Protein AF-A0A7S6S1Y3-F1 (afdb_monomer_lite)

Radius of gyration: 28.15 Å; chains: 1; bounding box: 56×58×122 Å

pLDDT: mean 74.48, std 19.94, range [24.61, 98.44]

Sequence (358 aa):
MRVNATGQSGLRRGFTLVELLVVIFIIGLLTTLVVVGMGKAIDIQRENATRSRMGTILGAVDQFATEDPLRANFNARRVVIGGAGRRVVEPSFGPYPPYSLAGDARLPSGANYTQIAARAVVEPDLRTYGQVAPPQTFEQRIARALGWEPNGAITSARRMENFALSRTRRPDLAADRANDDIRSLYAFLKIYSSGALSQVPEAAIRRLTDRPELVFPKGNGDQYDATAANPRPPEGAVDVFGFVDAWGVPMDYFVQVKVAFITGEDGLLGWRIVDRQPVLRSHGLTREVFDAGKRVEAAAIYSTPLPAPIADIKADTGILGIPDDDAQAQYLGGWFRLRHGSGTATPERDNVESYGFR

Structure (mmCIF, N/CA/C/O backbone):
data_AF-A0A7S6S1Y3-F1
#
_entry.id   AF-A0A7S6S1Y3-F1
#
loop_
_atom_site.group_PDB
_atom_site.id
_atom_site.type_symbol
_atom_site.label_atom_id
_atom_site.label_alt_id
_atom_site.label_comp_id
_atom_site.label_asym_id
_atom_site.label_entity_id
_atom_site.label_seq_id
_atom_site.pdbx_PDB_ins_code
_atom_site.Cartn_x
_atom_site.Cartn_y
_atom_site.Cartn_z
_atom_site.occupancy
_atom_site.B_iso_or_equiv
_atom_site.auth_seq_id
_atom_site.auth_comp_id
_atom_site.auth_asym_id
_atom_site.auth_atom_id
_atom_site.pdbx_PDB_model_num
ATOM 1 N N . MET A 1 1 ? -10.266 -10.301 88.185 1.00 51.06 1 MET A N 1
ATOM 2 C CA . MET A 1 1 ? -9.794 -9.729 86.906 1.00 51.06 1 MET A CA 1
ATOM 3 C C . MET A 1 1 ? -11.032 -9.294 86.122 1.00 51.06 1 MET A C 1
ATOM 5 O O . MET A 1 1 ? -11.786 -10.152 85.691 1.00 51.06 1 MET A O 1
ATOM 9 N N . ARG A 1 2 ? -11.350 -7.990 86.102 1.00 45.59 2 ARG A N 1
ATOM 10 C CA . ARG A 1 2 ? -12.556 -7.429 85.456 1.00 45.59 2 ARG A CA 1
ATOM 11 C C . ARG A 1 2 ? -12.172 -6.896 84.076 1.00 45.59 2 ARG A C 1
ATOM 13 O O . ARG A 1 2 ? -11.295 -6.043 83.992 1.00 45.59 2 ARG A O 1
ATOM 20 N N . VAL A 1 3 ? -12.817 -7.397 83.027 1.00 59.22 3 VAL A N 1
ATOM 21 C CA . VAL A 1 3 ? -12.681 -6.901 81.651 1.00 59.22 3 VAL A CA 1
ATOM 22 C C . VAL A 1 3 ? -13.829 -5.921 81.405 1.00 59.22 3 VAL A C 1
ATOM 24 O O . VAL A 1 3 ? -14.987 -6.326 81.360 1.00 59.22 3 VAL A O 1
ATOM 27 N N . ASN A 1 4 ? -13.516 -4.629 81.301 1.00 57.75 4 ASN A N 1
ATOM 28 C CA . ASN A 1 4 ? -14.476 -3.596 80.913 1.00 57.75 4 ASN A CA 1
ATOM 29 C C . ASN A 1 4 ? -14.594 -3.585 79.384 1.00 57.75 4 ASN A C 1
ATOM 31 O O . ASN A 1 4 ? -13.721 -3.060 78.698 1.00 57.75 4 ASN A O 1
ATOM 35 N N . ALA A 1 5 ? -15.671 -4.162 78.853 1.00 60.00 5 ALA A N 1
ATOM 36 C CA . ALA A 1 5 ? -16.063 -3.984 77.460 1.00 60.00 5 ALA A CA 1
ATOM 37 C C . ALA A 1 5 ? -16.873 -2.684 77.336 1.00 60.00 5 ALA A C 1
ATOM 39 O O . ALA A 1 5 ? -18.074 -2.654 77.599 1.00 60.00 5 ALA A O 1
ATOM 40 N N . THR A 1 6 ? -16.217 -1.586 76.964 1.00 62.00 6 THR A N 1
ATOM 41 C CA . THR A 1 6 ? -16.892 -0.347 76.564 1.00 62.00 6 THR A CA 1
ATOM 42 C C . THR A 1 6 ? -17.447 -0.512 75.152 1.00 62.00 6 THR A C 1
ATOM 44 O O . THR A 1 6 ? -16.773 -0.247 74.159 1.00 62.00 6 THR A O 1
ATOM 47 N N . GLY A 1 7 ? -18.694 -0.976 75.060 1.00 56.19 7 GLY A N 1
ATOM 48 C CA . GLY A 1 7 ? -19.459 -0.972 73.817 1.00 56.19 7 GLY A CA 1
ATOM 49 C C . GLY A 1 7 ? -19.771 0.460 73.387 1.00 56.19 7 GLY A C 1
ATOM 50 O O . GLY A 1 7 ? -20.665 1.094 73.940 1.00 56.19 7 GLY A O 1
ATOM 51 N N . GLN A 1 8 ? -19.044 0.975 72.395 1.00 63.56 8 GLN A N 1
ATOM 52 C CA . GLN A 1 8 ? -19.458 2.170 71.665 1.00 63.56 8 GLN A CA 1
ATOM 53 C C . GLN A 1 8 ? -20.681 1.821 70.811 1.00 63.56 8 GLN A C 1
ATOM 55 O O . GLN A 1 8 ? -20.580 1.193 69.758 1.00 63.56 8 GLN A O 1
ATOM 60 N N . SER A 1 9 ? -21.858 2.231 71.273 1.00 58.09 9 SER A N 1
ATOM 61 C CA . SER A 1 9 ? -23.093 2.231 70.496 1.00 58.09 9 SER A CA 1
ATOM 62 C C . SER A 1 9 ? -23.000 3.284 69.387 1.00 58.09 9 SER A C 1
ATOM 64 O O . SER A 1 9 ? -23.374 4.442 69.576 1.00 58.09 9 SER A O 1
ATOM 66 N N . GLY A 1 10 ? -22.464 2.890 68.231 1.00 64.56 10 GLY A N 1
ATOM 67 C CA . GLY A 1 10 ? -22.479 3.706 67.021 1.00 64.56 10 GLY A CA 1
ATOM 68 C C . GLY A 1 10 ? -23.917 3.962 66.571 1.00 64.56 10 GLY A C 1
ATOM 69 O O . GLY A 1 10 ? -24.633 3.032 66.197 1.00 64.56 10 GLY A O 1
ATOM 70 N N . LEU A 1 11 ? -24.343 5.225 66.621 1.00 61.03 11 LEU A N 1
ATOM 71 C CA . LEU A 1 11 ? -25.608 5.707 66.067 1.00 61.03 11 LEU A CA 1
ATOM 72 C C . LEU A 1 11 ? -25.676 5.352 64.576 1.00 61.03 11 LEU A C 1
ATOM 74 O O . LEU A 1 11 ? -25.058 6.007 63.737 1.00 61.03 11 LEU A O 1
ATOM 78 N N . ARG A 1 12 ? -26.439 4.311 64.236 1.00 66.75 12 ARG A N 1
ATOM 79 C CA . ARG A 1 12 ? -26.784 3.984 62.850 1.00 66.75 12 ARG A CA 1
ATOM 80 C C . ARG A 1 12 ? -27.753 5.050 62.335 1.00 66.75 12 ARG A C 1
ATOM 82 O O . ARG A 1 12 ? -28.964 4.916 62.484 1.00 66.75 12 ARG A O 1
ATOM 89 N N . ARG A 1 13 ? -27.225 6.136 61.763 1.00 71.75 13 ARG A N 1
ATOM 90 C CA . ARG A 1 13 ? -28.014 7.071 60.949 1.00 71.75 13 ARG A CA 1
ATOM 91 C C . ARG A 1 13 ? -28.480 6.320 59.702 1.00 71.75 13 ARG A C 1
ATOM 93 O O . ARG A 1 13 ? -27.661 5.925 58.879 1.00 71.75 13 ARG A O 1
ATOM 100 N N . GLY A 1 14 ? -29.784 6.075 59.605 1.00 75.12 14 GLY A N 1
ATOM 101 C CA . GLY A 1 14 ? -30.396 5.566 58.382 1.00 75.12 14 GLY A CA 1
ATOM 102 C C . GLY A 1 14 ? -30.253 6.604 57.272 1.00 75.12 14 GLY A C 1
ATOM 103 O O . GLY A 1 14 ? -30.547 7.779 57.492 1.00 75.12 14 GLY A O 1
ATOM 104 N N . PHE A 1 15 ? -29.775 6.166 56.109 1.00 77.38 15 PHE A N 1
ATOM 105 C CA . PHE A 1 15 ? -29.685 6.987 54.904 1.00 77.38 15 PHE A CA 1
ATOM 106 C C . PHE A 1 15 ? -31.075 7.528 54.563 1.00 77.38 15 PHE A C 1
ATOM 108 O O . PHE A 1 15 ? -32.044 6.766 54.499 1.00 77.38 15 PHE A O 1
ATOM 115 N N . THR A 1 16 ? -31.193 8.839 54.367 1.00 90.31 16 THR A N 1
ATOM 116 C CA . THR A 1 16 ? -32.480 9.414 53.962 1.00 90.31 16 THR A CA 1
ATOM 117 C C . THR A 1 16 ? -32.723 9.129 52.480 1.00 90.31 16 THR A C 1
ATOM 119 O O . THR A 1 16 ? -31.786 9.076 51.683 1.00 90.31 16 THR A O 1
ATOM 122 N N . LEU A 1 17 ? -33.987 8.958 52.082 1.00 89.69 17 LEU A N 1
ATOM 123 C CA . LEU A 1 17 ? -34.356 8.731 50.677 1.00 89.69 17 LEU A CA 1
ATOM 124 C C . LEU A 1 17 ? -33.831 9.857 49.769 1.00 89.69 17 LEU A C 1
ATOM 126 O O . LEU A 1 17 ? -33.382 9.603 48.654 1.00 89.69 17 LEU A O 1
ATOM 130 N N . VAL A 1 18 ? -33.822 11.089 50.285 1.00 93.06 18 VAL A N 1
ATOM 131 C CA . VAL A 1 18 ? -33.282 12.272 49.602 1.00 93.06 18 VAL A CA 1
ATOM 132 C C . VAL A 1 18 ? -31.782 12.133 49.342 1.00 93.06 18 VAL A C 1
ATOM 134 O O . VAL A 1 18 ? -31.328 12.410 48.237 1.00 93.06 18 VAL A O 1
ATOM 137 N N . GLU A 1 19 ? -31.013 11.666 50.324 1.00 91.62 19 GLU A N 1
ATOM 138 C CA . GLU A 1 19 ? -29.567 11.466 50.187 1.00 91.62 19 GLU A CA 1
ATOM 139 C C . GLU A 1 19 ? -29.246 10.429 49.105 1.00 91.62 19 GLU A C 1
ATOM 141 O O . GLU A 1 19 ? -28.374 10.648 48.266 1.00 91.62 19 GLU A O 1
ATOM 146 N N . LEU A 1 20 ? -30.025 9.345 49.042 1.00 92.62 20 LEU A N 1
ATOM 147 C CA . LEU A 1 20 ? -29.882 8.338 47.993 1.00 92.62 20 LEU A CA 1
ATOM 148 C C . LEU A 1 20 ? -30.238 8.893 46.604 1.00 92.62 20 LEU A C 1
ATOM 150 O O . LEU A 1 20 ? -29.534 8.608 45.636 1.00 92.62 20 LEU A O 1
ATOM 154 N N . LEU A 1 21 ? -31.278 9.727 46.505 1.00 94.25 21 LEU A N 1
ATOM 155 C CA . LEU A 1 21 ? -31.685 10.369 45.251 1.00 94.25 21 LEU A CA 1
ATOM 156 C C . LEU A 1 21 ? -30.608 11.333 44.722 1.00 94.25 21 LEU A C 1
ATOM 158 O O . LEU A 1 21 ? -30.309 11.343 43.528 1.00 94.25 21 LEU A O 1
ATOM 162 N N . VAL A 1 22 ? -29.978 12.105 45.608 1.00 95.94 22 VAL A N 1
ATOM 163 C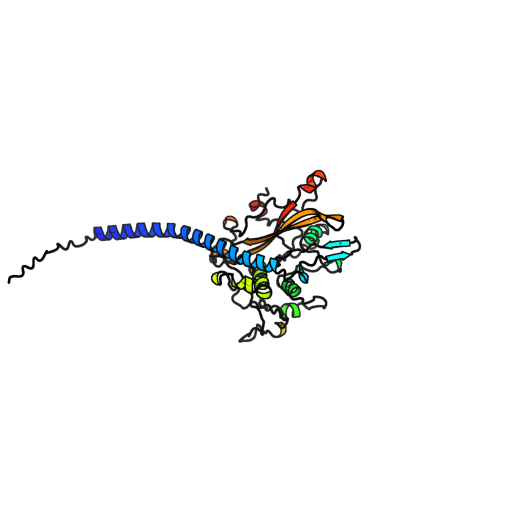 CA . VAL A 1 22 ? -28.873 13.002 45.238 1.00 95.94 22 VAL A CA 1
ATOM 164 C C . VAL A 1 22 ? -27.661 12.207 44.744 1.00 95.94 22 VAL A C 1
ATOM 166 O O . VAL A 1 22 ? -27.057 12.575 43.737 1.00 95.94 22 VAL A O 1
ATOM 169 N N . VAL A 1 23 ? -27.328 11.085 45.388 1.00 96.06 23 VAL A N 1
ATOM 170 C CA . VAL A 1 23 ? -26.190 10.242 44.987 1.00 96.06 23 VAL A CA 1
ATOM 171 C C . VAL A 1 23 ? -26.388 9.651 43.592 1.00 96.06 23 VAL A C 1
ATOM 173 O O . VAL A 1 23 ? -25.486 9.758 42.760 1.00 96.06 23 VAL A O 1
ATOM 176 N N . ILE A 1 24 ? -27.559 9.080 43.292 1.00 96.06 24 ILE A N 1
ATOM 177 C CA . ILE A 1 24 ? -27.817 8.524 41.952 1.00 96.06 24 ILE A CA 1
ATOM 178 C C . ILE A 1 24 ? -27.807 9.614 40.872 1.00 96.06 24 ILE A C 1
ATOM 180 O O . ILE A 1 24 ? -27.323 9.365 39.770 1.00 96.06 24 ILE A O 1
ATOM 184 N N . PHE A 1 25 ? -28.262 10.832 41.191 1.00 97.06 25 PHE A N 1
ATOM 185 C CA . PHE A 1 25 ? -28.203 11.969 40.274 1.00 97.06 25 PHE A CA 1
ATOM 186 C C . PHE A 1 25 ? -26.756 12.386 39.976 1.00 97.06 25 PHE A C 1
ATOM 188 O O . PHE A 1 25 ? -26.390 12.548 38.812 1.00 97.06 25 PHE A O 1
ATOM 195 N N . ILE A 1 26 ? -25.907 12.493 41.005 1.00 97.12 26 ILE A N 1
ATOM 196 C CA . ILE A 1 26 ? -24.486 12.834 40.841 1.00 97.12 26 ILE A CA 1
ATOM 197 C C . ILE A 1 26 ? -23.748 11.741 40.058 1.00 97.12 26 ILE A C 1
ATOM 199 O O . ILE A 1 26 ? -22.979 12.060 39.154 1.00 97.12 26 ILE A O 1
ATOM 203 N N . ILE A 1 27 ? -23.998 10.460 40.350 1.00 96.00 27 ILE A N 1
ATOM 204 C CA . ILE A 1 27 ? -23.395 9.343 39.605 1.00 96.00 27 ILE A CA 1
ATOM 205 C C . ILE A 1 27 ? -23.860 9.361 38.142 1.00 96.00 27 ILE A C 1
ATOM 207 O O . ILE A 1 27 ? -23.040 9.189 37.239 1.00 96.00 27 ILE A O 1
ATOM 211 N N . GLY A 1 28 ? -25.144 9.628 37.885 1.00 95.75 28 GLY A N 1
ATOM 212 C CA . GLY A 1 28 ? -25.668 9.812 36.530 1.00 95.75 28 GLY A CA 1
ATOM 213 C C . GLY A 1 28 ? -24.940 10.933 35.786 1.00 95.75 28 GLY A C 1
ATOM 214 O O . GLY A 1 28 ? -24.451 10.733 34.678 1.00 95.75 28 GLY A O 1
ATOM 215 N N . LEU A 1 29 ? -24.761 12.090 36.423 1.00 94.38 29 LEU A N 1
ATOM 216 C CA . LEU A 1 29 ? -24.046 13.215 35.823 1.00 94.38 29 LEU A CA 1
ATOM 217 C C . LEU A 1 29 ? -22.568 12.879 35.555 1.00 94.38 29 LEU A C 1
ATOM 219 O O . LEU A 1 29 ? -22.080 13.099 34.446 1.00 94.38 29 LEU A O 1
ATOM 223 N N . LEU A 1 30 ? -21.866 12.280 36.519 1.00 94.81 30 LEU A N 1
ATOM 224 C CA . LEU A 1 30 ? -20.458 11.897 36.365 1.00 94.81 30 LEU A CA 1
ATOM 225 C C . LEU A 1 30 ? -20.253 10.851 35.263 1.00 94.81 30 LEU A C 1
ATOM 227 O O . LEU A 1 30 ? -19.330 10.982 34.460 1.00 94.81 30 LEU A O 1
ATOM 231 N N . THR A 1 31 ? -21.121 9.841 35.184 1.00 92.50 31 THR A N 1
ATOM 232 C CA . THR A 1 31 ? -21.025 8.801 34.148 1.00 92.50 31 THR A CA 1
ATOM 233 C C . THR A 1 31 ? -21.182 9.383 32.744 1.00 92.50 31 THR A C 1
ATOM 235 O O . THR A 1 31 ? -20.410 9.012 31.861 1.00 92.50 31 THR A O 1
ATOM 238 N N . THR A 1 32 ? -22.077 10.358 32.532 1.00 89.81 32 THR A N 1
ATOM 239 C CA . THR A 1 32 ? -22.201 11.012 31.213 1.00 89.81 32 THR A CA 1
ATOM 240 C C . THR A 1 32 ? -20.936 11.764 30.783 1.00 89.81 32 THR A C 1
ATOM 242 O O . THR A 1 32 ? -20.526 11.653 29.627 1.00 89.81 32 THR A O 1
ATOM 245 N N . LEU A 1 33 ? -20.268 12.474 31.700 1.00 86.81 33 LEU A N 1
ATOM 246 C CA . LEU A 1 33 ? -19.036 13.212 31.393 1.00 86.81 33 LEU A CA 1
ATOM 247 C C . LEU A 1 33 ? -17.873 12.275 31.040 1.00 86.81 33 LEU A C 1
ATOM 249 O O . LEU A 1 33 ? -17.116 12.549 30.105 1.00 86.81 33 LEU A O 1
ATOM 253 N N . VAL A 1 34 ? -17.754 11.151 31.752 1.00 88.38 34 VAL A N 1
ATOM 254 C CA . VAL A 1 34 ? -16.715 10.143 31.494 1.00 88.38 34 VAL A CA 1
ATOM 255 C C . VAL A 1 34 ? -16.864 9.543 30.094 1.00 88.38 34 VAL A C 1
ATOM 257 O O . VAL A 1 34 ? -15.870 9.417 29.379 1.00 88.38 34 VAL A O 1
ATOM 260 N N . VAL A 1 35 ? -18.094 9.235 29.664 1.00 85.44 35 VAL A N 1
ATOM 261 C CA . VAL A 1 35 ? -18.358 8.646 28.339 1.00 85.44 35 VAL A CA 1
ATOM 262 C C . VAL A 1 35 ? -17.889 9.564 27.204 1.00 85.44 35 VAL A C 1
ATOM 264 O O . VAL A 1 35 ? -17.245 9.095 26.266 1.00 85.44 35 VAL A O 1
ATOM 267 N N . VAL A 1 36 ? -18.138 10.876 27.298 1.00 81.06 36 VAL A N 1
ATOM 268 C CA . VAL A 1 36 ? -17.733 11.840 26.255 1.00 81.06 36 VAL A CA 1
ATOM 269 C C . VAL A 1 36 ? -16.208 11.990 26.175 1.00 81.06 36 VAL A C 1
ATOM 271 O O . VAL A 1 36 ? -15.651 12.060 25.078 1.00 81.06 36 VAL A O 1
ATOM 274 N N . GLY A 1 37 ? -15.513 12.014 27.316 1.00 78.44 37 GLY A N 1
ATOM 275 C CA . GLY A 1 37 ? -14.049 12.115 27.351 1.00 78.44 37 GLY A CA 1
ATOM 276 C C . GLY A 1 37 ? -13.339 10.864 26.823 1.00 78.44 37 GLY A C 1
ATOM 277 O O . GLY A 1 37 ? -12.307 10.968 26.156 1.00 78.44 37 GLY A O 1
ATOM 278 N N . MET A 1 38 ? -13.912 9.684 27.073 1.00 85.50 38 MET A N 1
ATOM 279 C CA . MET A 1 38 ? -13.314 8.400 26.701 1.00 85.50 38 MET A CA 1
ATOM 280 C C . MET A 1 38 ? -13.244 8.193 25.181 1.00 85.50 38 MET A C 1
ATOM 282 O O . MET A 1 38 ? -12.268 7.623 24.700 1.00 85.50 38 MET A O 1
ATOM 286 N N . GLY A 1 39 ? -14.214 8.712 24.417 1.00 87.12 39 GLY A N 1
ATOM 287 C CA . GLY A 1 39 ? -14.224 8.602 22.951 1.00 87.12 39 GLY A CA 1
ATOM 288 C C . GLY A 1 39 ? -12.977 9.206 22.296 1.00 87.12 39 GLY A C 1
ATOM 289 O O . GLY A 1 39 ? -12.248 8.511 21.594 1.00 87.12 39 GLY A O 1
ATOM 290 N N . LYS A 1 40 ? -12.653 10.467 22.621 1.00 88.25 40 LYS A N 1
ATOM 291 C CA . LYS A 1 40 ? -11.470 11.157 22.068 1.00 88.25 40 LYS A CA 1
ATOM 292 C C . LYS A 1 40 ? -10.157 10.473 22.444 1.00 88.25 40 LYS A C 1
ATOM 294 O O . LYS A 1 40 ? -9.238 10.409 21.633 1.00 88.25 40 LYS A O 1
ATOM 299 N N . ALA A 1 41 ? -10.059 9.971 23.675 1.00 91.56 41 ALA A N 1
ATOM 300 C CA . ALA A 1 41 ? -8.869 9.261 24.132 1.00 91.56 41 ALA A CA 1
ATOM 301 C C . ALA A 1 41 ? -8.657 7.951 23.355 1.00 91.56 41 ALA A C 1
ATOM 303 O O . ALA A 1 41 ? -7.526 7.643 22.979 1.00 91.56 41 ALA A O 1
ATOM 304 N N . ILE A 1 42 ? -9.735 7.209 23.074 1.00 93.88 42 ILE A N 1
ATOM 305 C CA . ILE A 1 42 ? -9.687 5.990 22.256 1.00 93.88 42 ILE A CA 1
ATOM 306 C C . ILE A 1 42 ? -9.260 6.315 20.823 1.00 93.88 42 ILE A C 1
ATOM 308 O O . ILE A 1 42 ? -8.427 5.597 20.271 1.00 93.88 42 ILE A O 1
ATOM 312 N N . ASP A 1 43 ? -9.775 7.390 20.228 1.00 92.88 43 ASP A N 1
ATOM 313 C CA . ASP A 1 43 ? -9.410 7.771 18.859 1.00 92.88 43 ASP A CA 1
ATOM 314 C C . ASP A 1 43 ? -7.925 8.140 18.754 1.00 92.88 43 ASP A C 1
ATOM 316 O O . ASP A 1 43 ? -7.224 7.592 17.908 1.00 92.88 43 ASP A O 1
ATOM 320 N N . ILE A 1 44 ? -7.394 8.931 19.693 1.00 95.31 44 ILE A N 1
ATOM 321 C CA . ILE A 1 44 ? -5.952 9.238 19.762 1.00 95.31 44 ILE A CA 1
ATOM 322 C C . ILE A 1 44 ? -5.119 7.956 19.922 1.00 95.31 44 ILE A C 1
ATOM 324 O O . ILE A 1 44 ? -4.071 7.795 19.291 1.00 95.31 44 ILE A O 1
ATOM 328 N N . GLN A 1 45 ? -5.567 7.013 20.756 1.00 96.62 45 GLN A N 1
ATOM 329 C CA . GLN A 1 45 ? -4.889 5.722 20.904 1.00 96.62 45 GLN A CA 1
ATOM 330 C C . GLN A 1 45 ? -4.902 4.915 19.601 1.00 96.62 45 GLN A C 1
ATOM 332 O O . GLN A 1 45 ? -3.884 4.317 19.249 1.00 96.62 45 GLN A O 1
ATOM 337 N N . ARG A 1 46 ? -6.018 4.915 18.865 1.00 97.12 46 ARG A N 1
ATOM 338 C CA . ARG A 1 46 ? -6.140 4.244 17.564 1.00 97.12 46 ARG A CA 1
ATOM 339 C C . ARG A 1 46 ? -5.277 4.901 16.494 1.00 97.12 46 ARG A C 1
ATOM 341 O O . ARG A 1 46 ? -4.625 4.183 15.738 1.00 97.12 46 ARG A O 1
ATOM 348 N N . GLU A 1 47 ? -5.198 6.226 16.458 1.00 97.12 47 GLU A N 1
ATOM 349 C CA . GLU A 1 47 ? -4.286 6.952 15.570 1.00 97.12 47 GLU A CA 1
ATOM 350 C C . GLU A 1 47 ? -2.828 6.569 15.844 1.00 97.12 47 GLU A C 1
ATOM 352 O O . GLU A 1 47 ? -2.102 6.177 14.929 1.00 97.12 47 GLU A O 1
ATOM 357 N N . ASN A 1 48 ? -2.410 6.594 17.113 1.00 97.50 48 ASN A N 1
ATOM 358 C CA . ASN A 1 48 ? -1.053 6.217 17.514 1.00 97.50 48 ASN A CA 1
ATOM 359 C C . ASN A 1 48 ? -0.743 4.749 17.189 1.00 97.50 48 ASN A C 1
ATOM 361 O O . ASN A 1 48 ? 0.321 4.442 16.648 1.00 97.50 48 ASN A O 1
ATOM 365 N N . ALA A 1 49 ? -1.686 3.841 17.456 1.00 98.00 49 ALA A N 1
ATOM 366 C CA . ALA A 1 49 ? -1.559 2.433 17.094 1.00 98.00 49 ALA A CA 1
ATOM 367 C C . ALA A 1 49 ? -1.458 2.247 15.572 1.00 98.00 49 ALA A C 1
ATOM 369 O O . ALA A 1 49 ? -0.650 1.449 15.101 1.00 98.00 49 ALA A O 1
ATOM 370 N N . THR A 1 50 ? -2.227 3.010 14.794 1.00 98.12 50 THR A N 1
ATOM 371 C CA . THR A 1 50 ? -2.187 2.983 13.327 1.00 98.12 50 THR A CA 1
ATOM 372 C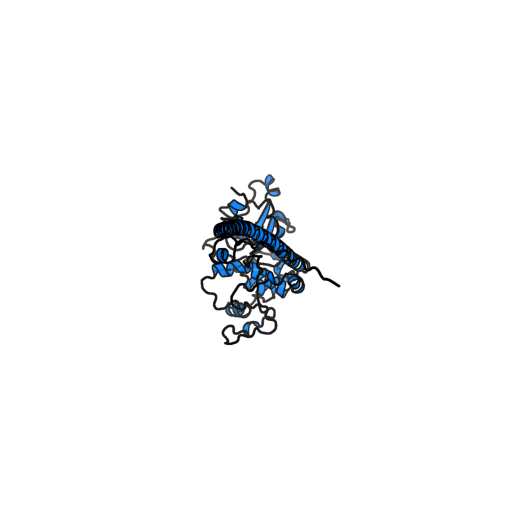 C . THR A 1 50 ? -0.838 3.460 12.799 1.00 98.12 50 THR A C 1
ATOM 374 O O . THR A 1 50 ? -0.232 2.768 11.984 1.00 98.12 50 THR A O 1
ATOM 377 N N . ARG A 1 51 ? -0.305 4.576 13.312 1.00 97.94 51 ARG A N 1
ATOM 378 C CA . ARG A 1 51 ? 1.032 5.072 12.939 1.00 97.94 51 ARG A CA 1
ATOM 379 C C . ARG A 1 51 ? 2.134 4.073 13.284 1.00 97.94 51 ARG A C 1
ATOM 381 O O . ARG A 1 51 ? 3.020 3.838 12.469 1.00 97.94 51 ARG A O 1
ATOM 388 N N . SER A 1 52 ? 2.052 3.445 14.457 1.00 98.12 52 SER A N 1
ATOM 389 C CA . SER A 1 52 ? 2.993 2.396 14.862 1.00 98.12 52 SER A CA 1
ATOM 390 C C . SER A 1 52 ? 2.956 1.199 13.901 1.00 98.12 52 SER A C 1
ATOM 392 O O . SER A 1 52 ? 4.005 0.776 13.416 1.00 98.12 52 SER A O 1
ATOM 394 N N . ARG A 1 53 ? 1.759 0.713 13.539 1.00 98.06 53 ARG A N 1
ATOM 395 C CA . ARG A 1 53 ? 1.587 -0.365 12.548 1.00 98.06 53 ARG A CA 1
ATOM 396 C C . ARG A 1 53 ? 2.147 0.022 11.182 1.00 98.06 53 ARG A C 1
ATOM 398 O O . ARG A 1 53 ? 2.903 -0.753 10.603 1.00 98.06 53 ARG A O 1
ATOM 405 N N . MET A 1 54 ? 1.834 1.221 10.691 1.00 98.25 54 MET A N 1
ATOM 406 C CA . MET A 1 54 ? 2.390 1.733 9.434 1.00 98.25 54 MET A CA 1
ATOM 407 C C . MET A 1 54 ? 3.918 1.745 9.453 1.00 98.25 54 MET A C 1
ATOM 409 O O . MET A 1 54 ? 4.524 1.307 8.484 1.00 98.25 54 MET A O 1
ATOM 413 N N . GLY A 1 55 ? 4.536 2.171 10.560 1.00 98.19 55 GLY A N 1
ATOM 414 C CA . GLY A 1 55 ? 5.990 2.132 10.726 1.00 98.19 55 GLY A CA 1
ATOM 415 C C . GLY A 1 55 ? 6.564 0.719 10.597 1.00 98.19 55 GLY A C 1
ATOM 416 O O . GLY A 1 55 ? 7.532 0.520 9.871 1.00 98.19 55 GLY A O 1
ATOM 417 N N . THR A 1 56 ? 5.935 -0.281 11.225 1.00 98.25 56 THR A N 1
ATOM 418 C CA . THR A 1 56 ? 6.380 -1.685 11.099 1.00 98.25 56 THR A CA 1
ATOM 419 C C . THR A 1 56 ? 6.21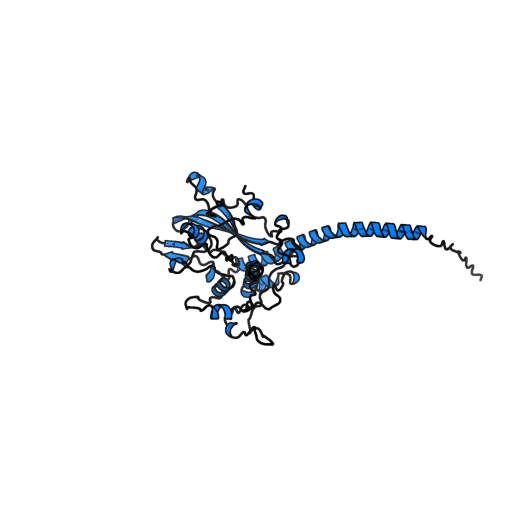7 -2.240 9.683 1.00 98.25 56 THR A C 1
ATOM 421 O O . THR A 1 56 ? 7.096 -2.944 9.194 1.00 98.25 56 THR A O 1
ATOM 424 N N . ILE A 1 57 ? 5.126 -1.892 8.990 1.00 98.44 57 ILE A N 1
ATOM 425 C CA . ILE A 1 57 ? 4.886 -2.334 7.610 1.00 98.44 57 ILE A CA 1
ATOM 426 C C . ILE A 1 57 ? 5.869 -1.653 6.653 1.00 98.44 57 ILE A C 1
ATOM 428 O O . ILE A 1 57 ? 6.412 -2.321 5.778 1.00 98.44 57 ILE A O 1
ATOM 432 N N . LEU A 1 58 ? 6.138 -0.354 6.824 1.00 97.94 58 LEU A N 1
ATOM 433 C CA . LEU A 1 58 ? 7.147 0.349 6.029 1.00 97.94 58 LEU A CA 1
ATOM 434 C C . LEU A 1 58 ? 8.550 -0.218 6.256 1.00 97.94 58 LEU A C 1
ATOM 436 O O . LEU A 1 58 ? 9.264 -0.415 5.284 1.00 97.94 58 LEU A O 1
ATOM 440 N N . GLY A 1 59 ? 8.907 -0.590 7.489 1.00 98.25 59 GLY A N 1
ATOM 441 C CA . GLY A 1 59 ? 10.160 -1.305 7.747 1.00 98.25 59 GLY A CA 1
ATOM 442 C C . GLY A 1 59 ? 10.261 -2.614 6.956 1.00 98.25 59 GLY A C 1
ATOM 443 O O . GLY A 1 59 ? 11.308 -2.917 6.385 1.00 98.25 59 GLY A O 1
ATOM 444 N N . ALA A 1 60 ? 9.154 -3.356 6.832 1.00 98.25 60 ALA A N 1
ATOM 445 C CA . ALA A 1 60 ? 9.118 -4.552 5.996 1.00 98.25 60 ALA A CA 1
ATOM 446 C C . ALA A 1 60 ? 9.230 -4.237 4.489 1.00 98.25 60 ALA A C 1
ATOM 448 O O . ALA A 1 60 ? 9.866 -4.984 3.744 1.00 98.25 60 ALA A O 1
ATOM 449 N N . VAL A 1 61 ? 8.650 -3.119 4.037 1.00 97.62 61 VAL A N 1
ATOM 450 C CA . VAL A 1 61 ? 8.798 -2.611 2.662 1.00 97.62 61 VAL A CA 1
ATOM 451 C C . VAL A 1 61 ? 10.238 -2.209 2.361 1.00 97.62 61 VAL A C 1
ATOM 453 O O . VAL A 1 61 ? 10.739 -2.536 1.288 1.00 97.62 61 VAL A O 1
ATOM 456 N N . ASP A 1 62 ? 10.913 -1.547 3.295 1.00 97.56 62 ASP A N 1
ATOM 457 C CA . ASP A 1 62 ? 12.309 -1.139 3.145 1.00 97.56 62 ASP A CA 1
ATOM 458 C C . ASP A 1 62 ? 13.241 -2.354 3.099 1.00 97.56 62 ASP A C 1
ATOM 460 O O . ASP A 1 62 ? 14.181 -2.389 2.300 1.00 97.56 62 ASP A O 1
ATOM 464 N N . GLN A 1 63 ? 12.951 -3.395 3.888 1.00 97.81 63 GLN A N 1
ATOM 465 C CA . GLN A 1 63 ? 13.680 -4.658 3.806 1.00 97.81 63 GLN A CA 1
ATOM 466 C C . GLN A 1 63 ? 13.481 -5.331 2.439 1.00 97.81 63 GLN A C 1
ATOM 468 O O . GLN A 1 63 ? 14.466 -5.695 1.798 1.00 97.81 63 GLN A O 1
ATOM 473 N N . PHE A 1 64 ? 12.240 -5.429 1.950 1.00 96.62 64 PHE A N 1
ATOM 474 C CA . PHE A 1 64 ? 11.958 -5.935 0.601 1.00 96.62 64 PHE A CA 1
ATOM 475 C C . PHE A 1 64 ? 12.712 -5.135 -0.468 1.00 96.62 64 PHE A C 1
ATOM 477 O O . PHE A 1 64 ? 13.298 -5.712 -1.382 1.00 96.62 64 PHE A O 1
ATOM 484 N N . ALA A 1 65 ? 12.720 -3.806 -0.348 1.00 95.88 65 ALA A N 1
ATOM 485 C CA . ALA A 1 65 ? 13.413 -2.929 -1.281 1.00 95.88 65 ALA A CA 1
ATOM 486 C C . ALA A 1 65 ? 14.935 -3.121 -1.246 1.00 95.88 65 ALA A C 1
ATOM 488 O O . ALA A 1 65 ? 15.595 -3.073 -2.282 1.00 95.88 65 ALA A O 1
ATOM 489 N N . THR A 1 66 ? 15.492 -3.387 -0.067 1.00 96.31 66 THR A N 1
ATOM 490 C CA . THR A 1 66 ? 16.917 -3.692 0.105 1.00 96.31 66 THR A CA 1
ATOM 491 C C . THR A 1 66 ? 17.288 -5.041 -0.513 1.00 96.31 66 THR A C 1
ATOM 493 O O . THR A 1 66 ? 18.343 -5.166 -1.132 1.00 96.31 66 THR A O 1
ATOM 496 N N . GLU A 1 67 ? 16.423 -6.047 -0.364 1.00 95.69 67 GLU A N 1
ATOM 497 C CA . GLU A 1 67 ? 16.595 -7.375 -0.968 1.00 95.69 67 GLU A CA 1
ATOM 498 C C . GLU A 1 67 ? 16.443 -7.337 -2.503 1.00 95.69 67 GLU A C 1
ATOM 500 O O . GLU A 1 67 ? 17.026 -8.170 -3.197 1.00 95.69 67 GLU A O 1
ATOM 505 N N . ASP A 1 68 ? 15.677 -6.369 -3.027 1.00 93.75 68 ASP A N 1
ATOM 506 C CA . ASP A 1 68 ? 15.338 -6.174 -4.446 1.00 93.75 68 ASP A CA 1
ATOM 507 C C . ASP A 1 68 ? 15.038 -7.502 -5.183 1.00 93.75 68 ASP A C 1
ATOM 509 O O . ASP A 1 68 ? 15.606 -7.796 -6.245 1.00 93.75 68 ASP A O 1
ATOM 513 N N . PRO A 1 69 ? 14.130 -8.349 -4.652 1.00 93.12 69 PRO A N 1
ATOM 514 C CA . PRO A 1 69 ? 13.896 -9.690 -5.192 1.00 93.12 69 PRO A CA 1
ATOM 515 C C . PRO A 1 69 ? 13.292 -9.654 -6.603 1.00 93.12 69 PRO A C 1
ATOM 517 O O . PRO A 1 69 ? 13.309 -10.637 -7.343 1.00 93.12 69 PRO A O 1
ATOM 520 N N . LEU A 1 70 ? 12.752 -8.500 -6.996 1.00 88.94 70 LEU A N 1
ATOM 521 C CA . LEU A 1 70 ? 12.101 -8.264 -8.274 1.00 88.94 70 LEU A CA 1
ATOM 522 C C . LEU A 1 70 ? 13.006 -7.591 -9.304 1.00 88.94 70 LEU A C 1
ATOM 524 O O . LEU A 1 70 ? 12.517 -7.187 -10.370 1.00 88.94 70 LEU A O 1
ATOM 528 N N . ARG A 1 71 ? 14.317 -7.520 -9.035 1.00 87.75 71 ARG A N 1
ATOM 529 C CA . ARG A 1 71 ? 15.269 -6.816 -9.888 1.00 87.75 71 ARG A CA 1
ATOM 530 C C . ARG A 1 71 ? 15.159 -7.195 -11.358 1.00 87.75 71 ARG A C 1
ATOM 532 O O . ARG A 1 71 ? 15.088 -6.323 -12.214 1.00 87.75 71 ARG A O 1
ATOM 539 N N . ALA A 1 72 ? 15.084 -8.487 -11.667 1.00 81.00 72 ALA A N 1
ATOM 540 C CA . ALA A 1 72 ? 15.002 -8.973 -13.047 1.00 81.00 72 ALA A CA 1
ATOM 541 C C . ALA A 1 72 ? 13.667 -8.633 -13.747 1.00 81.00 72 ALA A C 1
ATOM 543 O O . ALA A 1 72 ? 13.623 -8.445 -14.967 1.00 81.00 72 ALA A O 1
ATOM 544 N N . ASN A 1 73 ? 12.577 -8.526 -12.983 1.00 77.50 73 ASN A N 1
ATOM 545 C CA . ASN A 1 73 ? 11.216 -8.457 -13.516 1.00 77.50 73 ASN A CA 1
ATOM 546 C C . ASN A 1 73 ? 10.705 -7.023 -13.679 1.00 77.50 73 ASN A C 1
ATOM 548 O O . ASN A 1 73 ? 10.081 -6.706 -14.702 1.00 77.50 73 ASN A O 1
ATOM 552 N N . PHE A 1 74 ? 10.972 -6.176 -12.682 1.00 74.69 74 PHE A N 1
ATOM 553 C CA . PHE A 1 74 ? 10.458 -4.806 -12.603 1.00 74.69 74 PHE A CA 1
ATOM 554 C C . PHE A 1 74 ? 11.562 -3.748 -12.613 1.00 74.69 74 PHE A C 1
ATOM 556 O O . PHE A 1 74 ? 11.317 -2.666 -13.144 1.00 74.69 74 PHE A O 1
ATOM 563 N N . ASN A 1 75 ? 12.771 -4.071 -12.127 1.00 73.19 75 ASN A N 1
ATOM 564 C CA . ASN A 1 75 ? 13.855 -3.081 -11.994 1.00 73.19 75 ASN A CA 1
ATOM 565 C C . ASN A 1 75 ? 14.943 -3.175 -13.050 1.00 73.19 75 ASN A C 1
ATOM 567 O O . ASN A 1 75 ? 15.822 -2.316 -13.127 1.00 73.19 75 ASN A O 1
ATOM 571 N N . ALA A 1 76 ? 14.862 -4.188 -13.909 1.00 71.75 76 ALA A N 1
ATOM 572 C CA . ALA A 1 76 ? 15.753 -4.335 -15.032 1.00 71.75 76 ALA A CA 1
ATOM 573 C C . ALA A 1 76 ? 15.486 -3.181 -15.990 1.00 71.75 76 ALA A C 1
ATOM 575 O O . ALA A 1 76 ? 14.456 -3.126 -16.665 1.00 71.75 76 ALA A O 1
ATOM 576 N N . ARG A 1 77 ? 16.440 -2.257 -16.044 1.00 71.69 77 ARG A N 1
ATOM 577 C CA . ARG A 1 77 ? 16.473 -1.205 -17.045 1.00 71.69 77 ARG A CA 1
ATOM 578 C C . ARG A 1 77 ? 16.495 -1.850 -18.424 1.00 71.69 77 ARG A C 1
ATOM 580 O O . ARG A 1 77 ? 17.373 -2.660 -18.722 1.00 71.69 77 ARG A O 1
ATOM 587 N N . ARG A 1 78 ? 15.525 -1.501 -19.265 1.00 71.00 78 ARG A N 1
ATOM 588 C CA . ARG A 1 78 ? 15.413 -2.068 -20.612 1.00 71.00 78 ARG A CA 1
ATOM 589 C C . ARG A 1 78 ? 15.791 -1.015 -21.635 1.00 71.00 78 ARG A C 1
ATOM 591 O O . ARG A 1 78 ? 15.320 0.117 -21.592 1.00 71.00 78 ARG A O 1
ATOM 598 N N . VAL A 1 79 ? 16.661 -1.395 -22.561 1.00 74.25 79 VAL A N 1
ATOM 599 C CA . VAL A 1 79 ? 16.889 -0.620 -23.776 1.00 74.25 79 VAL A CA 1
ATOM 600 C C . VAL A 1 79 ? 15.927 -1.162 -24.812 1.00 74.25 79 VAL A C 1
ATOM 602 O O . VAL A 1 79 ? 15.970 -2.339 -25.158 1.00 74.25 79 VAL A O 1
ATOM 605 N N . VAL A 1 80 ? 15.042 -0.300 -25.282 1.00 69.94 80 VAL A N 1
ATOM 606 C CA . VAL A 1 80 ? 14.052 -0.640 -26.287 1.00 69.94 80 VAL A CA 1
ATOM 607 C C . VAL A 1 80 ? 14.451 0.054 -27.581 1.00 69.94 80 VAL A C 1
ATOM 609 O O . VAL A 1 80 ? 14.594 1.274 -27.615 1.00 69.94 80 VAL A O 1
ATOM 612 N N . ILE A 1 81 ? 14.667 -0.725 -28.639 1.00 73.19 81 ILE A N 1
ATOM 613 C CA . ILE A 1 81 ? 15.017 -0.210 -29.966 1.00 73.19 81 ILE A CA 1
ATOM 614 C C . ILE A 1 81 ? 13.758 -0.303 -30.825 1.00 73.19 81 ILE A C 1
ATOM 616 O O . ILE A 1 81 ? 13.280 -1.400 -31.100 1.00 73.19 81 ILE A O 1
ATOM 620 N N . GLY A 1 82 ? 13.195 0.845 -31.198 1.00 70.50 82 GLY A N 1
ATOM 621 C CA . GLY A 1 82 ? 12.024 0.935 -32.073 1.00 70.50 82 GLY A CA 1
ATOM 622 C C . GLY A 1 82 ? 12.297 1.801 -33.301 1.00 70.50 82 GLY A C 1
ATOM 623 O O . GLY A 1 82 ? 13.379 2.366 -33.444 1.00 70.50 82 GLY A O 1
ATOM 624 N N . GLY A 1 83 ? 11.294 1.960 -34.171 1.00 68.12 83 GLY A N 1
ATOM 625 C CA . GLY A 1 83 ? 11.403 2.794 -35.381 1.00 68.12 83 GLY A CA 1
ATOM 626 C C . GLY A 1 83 ? 11.732 4.272 -35.116 1.00 68.12 83 GLY A C 1
ATOM 627 O O . GLY A 1 83 ? 12.210 4.956 -36.011 1.00 68.12 83 GLY A O 1
ATOM 628 N N . ALA A 1 84 ? 11.531 4.749 -33.883 1.00 65.00 84 ALA A N 1
ATOM 629 C CA . ALA A 1 84 ? 11.900 6.092 -33.427 1.00 65.00 84 ALA A CA 1
ATOM 630 C C . ALA A 1 84 ? 13.284 6.160 -32.738 1.00 65.00 84 ALA A C 1
ATOM 632 O O . ALA A 1 84 ? 13.627 7.185 -32.156 1.00 65.00 84 ALA A O 1
ATOM 633 N N . GLY A 1 85 ? 14.071 5.079 -32.770 1.00 71.81 85 GLY A N 1
ATOM 634 C CA . GLY A 1 85 ? 15.409 5.008 -32.185 1.00 71.81 85 GLY A CA 1
ATOM 635 C C . GLY A 1 85 ? 15.501 4.197 -30.889 1.00 71.81 85 GLY A C 1
ATOM 636 O O . GLY A 1 85 ? 14.605 3.433 -30.517 1.00 71.81 85 GLY A O 1
ATOM 637 N N . ARG A 1 86 ? 16.650 4.337 -30.220 1.00 76.12 86 ARG A N 1
ATOM 638 C CA . ARG A 1 86 ? 16.978 3.682 -28.949 1.00 76.12 86 ARG A CA 1
ATOM 639 C C . ARG A 1 86 ? 16.382 4.492 -27.798 1.00 76.12 86 ARG A C 1
ATOM 641 O O . ARG A 1 86 ? 16.776 5.632 -27.595 1.00 76.12 86 ARG A O 1
ATOM 648 N N . ARG A 1 87 ? 15.488 3.888 -27.018 1.00 69.38 87 ARG A N 1
ATOM 649 C CA . ARG A 1 87 ? 14.905 4.486 -25.813 1.00 69.38 87 ARG A CA 1
ATOM 650 C C . ARG A 1 87 ? 15.294 3.683 -24.584 1.00 69.38 87 ARG A C 1
ATOM 652 O O . ARG A 1 87 ? 15.185 2.455 -24.576 1.00 69.38 87 ARG A O 1
ATOM 659 N N . VAL A 1 88 ? 15.713 4.376 -23.533 1.00 70.81 88 VAL A N 1
ATOM 660 C CA . VAL A 1 88 ? 15.855 3.766 -22.215 1.00 70.81 88 VAL A CA 1
ATOM 661 C C . VAL A 1 88 ? 14.512 3.802 -21.503 1.00 70.81 88 VAL A C 1
ATOM 663 O O . VAL A 1 88 ? 13.830 4.821 -21.434 1.00 70.81 88 VAL A O 1
ATOM 666 N N . VAL A 1 89 ? 14.142 2.650 -20.971 1.00 69.19 89 VAL A N 1
ATOM 667 C CA . VAL A 1 89 ? 12.949 2.451 -20.175 1.00 69.19 89 VAL A CA 1
ATOM 668 C C . VAL A 1 89 ? 13.349 2.355 -18.705 1.00 69.19 89 VAL A C 1
ATOM 670 O O . VAL A 1 89 ? 14.119 1.467 -18.320 1.00 69.19 89 VAL A O 1
ATOM 673 N N . GLU A 1 90 ? 12.829 3.282 -17.903 1.00 69.31 90 GLU A N 1
ATOM 674 C CA . GLU A 1 90 ? 13.039 3.314 -16.459 1.00 69.31 90 GLU A CA 1
ATOM 675 C C . GLU A 1 90 ? 12.070 2.380 -15.725 1.00 69.31 90 GLU A C 1
ATOM 677 O O . GLU A 1 90 ? 10.951 2.145 -16.191 1.00 69.31 90 GLU A O 1
ATOM 682 N N . PRO A 1 91 ? 12.494 1.823 -14.581 1.00 73.25 91 PRO A N 1
ATOM 683 C CA . PRO A 1 91 ? 11.652 0.946 -13.790 1.00 73.25 91 PRO A CA 1
ATOM 684 C C . PRO A 1 91 ? 10.558 1.725 -13.059 1.00 73.25 91 PRO A C 1
ATOM 686 O O . PRO A 1 91 ? 10.807 2.754 -12.434 1.00 73.25 91 PRO A O 1
ATOM 689 N N . SER A 1 92 ? 9.340 1.203 -13.100 1.00 70.81 92 SER A N 1
ATOM 690 C CA . SER A 1 92 ? 8.135 1.855 -12.578 1.00 70.81 92 SER A CA 1
ATOM 691 C C . SER A 1 92 ? 8.166 2.040 -11.063 1.00 70.81 92 SER A C 1
ATOM 693 O O . SER A 1 92 ? 8.105 3.155 -10.551 1.00 70.81 92 SER A O 1
ATOM 695 N N . PHE A 1 93 ? 8.329 0.935 -10.340 1.00 80.88 93 PHE A N 1
ATOM 696 C CA . PHE A 1 93 ? 8.268 0.902 -8.876 1.00 80.88 93 PHE A CA 1
ATOM 697 C C . PHE A 1 93 ? 9.644 0.996 -8.225 1.00 80.88 93 PHE A C 1
ATOM 699 O O . PHE A 1 93 ? 9.738 1.227 -7.020 1.00 80.88 93 PHE A O 1
ATOM 706 N N . GLY A 1 94 ? 10.715 0.845 -9.011 1.00 87.12 94 GLY A N 1
ATOM 707 C CA . GLY A 1 94 ? 12.042 0.642 -8.448 1.00 87.12 94 GLY A CA 1
ATOM 708 C C . GLY A 1 94 ? 12.023 -0.542 -7.467 1.00 87.12 94 GLY A C 1
ATOM 709 O O . GLY A 1 94 ? 11.245 -1.480 -7.648 1.00 87.12 94 GLY A O 1
ATOM 710 N N . PRO A 1 95 ? 12.829 -0.516 -6.401 1.00 91.75 95 PRO A N 1
ATOM 711 C CA . PRO A 1 95 ? 12.972 -1.670 -5.513 1.00 91.75 95 PRO A CA 1
ATOM 712 C C . PRO A 1 95 ? 11.695 -2.024 -4.724 1.00 91.75 95 PRO A C 1
ATOM 714 O O . PRO A 1 95 ? 11.622 -3.090 -4.121 1.00 91.75 95 PRO A O 1
ATOM 717 N N . TYR A 1 96 ? 10.675 -1.164 -4.719 1.00 94.19 96 TYR A N 1
ATOM 718 C CA . TYR A 1 96 ? 9.482 -1.348 -3.898 1.00 94.19 96 TYR A CA 1
ATOM 719 C C . TYR A 1 96 ? 8.494 -2.384 -4.466 1.00 94.19 96 TYR A C 1
ATOM 721 O O . TYR A 1 96 ? 8.432 -2.584 -5.685 1.00 94.19 96 TYR A O 1
ATOM 729 N N . PRO A 1 97 ? 7.673 -3.018 -3.604 1.00 92.81 97 PRO A N 1
ATOM 730 C CA . PRO A 1 97 ? 6.601 -3.905 -4.039 1.00 92.81 97 PRO A CA 1
ATOM 731 C C . PRO A 1 97 ? 5.675 -3.230 -5.064 1.00 92.81 97 PRO A C 1
ATOM 733 O O . PRO A 1 97 ? 5.179 -2.127 -4.822 1.00 92.81 97 PRO A O 1
ATOM 736 N N . PRO A 1 98 ? 5.393 -3.861 -6.213 1.00 88.75 98 PRO A N 1
ATOM 737 C CA . PRO A 1 98 ? 4.438 -3.303 -7.156 1.00 88.75 98 PRO A CA 1
ATOM 738 C C . PRO A 1 98 ? 3.010 -3.442 -6.612 1.00 88.75 98 PRO A C 1
ATOM 740 O O . PRO A 1 98 ? 2.700 -4.350 -5.838 1.00 88.75 98 PRO A O 1
ATOM 743 N N . TYR A 1 99 ? 2.120 -2.552 -7.046 1.00 83.62 99 TYR A N 1
ATOM 744 C CA . TYR A 1 99 ? 0.693 -2.566 -6.700 1.00 83.62 99 TYR A CA 1
ATOM 745 C C . TYR A 1 99 ? -0.194 -2.472 -7.939 1.00 83.62 99 TYR A C 1
ATOM 747 O O . TYR A 1 99 ? 0.305 -2.347 -9.065 1.00 83.62 99 TYR A O 1
ATOM 755 N N . SER A 1 100 ? -1.511 -2.592 -7.752 1.00 75.25 100 SER A N 1
ATOM 756 C CA . SER A 1 100 ? -2.453 -2.568 -8.861 1.00 75.25 100 SER A CA 1
ATOM 757 C C . SER A 1 100 ? -2.545 -1.156 -9.411 1.00 75.25 100 SER A C 1
ATOM 759 O O . SER A 1 100 ? -3.150 -0.255 -8.844 1.00 75.25 100 SER A O 1
ATOM 761 N N . LEU A 1 101 ? -1.948 -0.941 -10.576 1.00 62.81 101 LEU A N 1
ATOM 762 C CA . LEU A 1 101 ? -2.121 0.345 -11.228 1.00 62.81 101 LEU A CA 1
ATOM 763 C C . LEU A 1 101 ? -3.490 0.458 -11.897 1.00 62.81 101 LEU A C 1
ATOM 765 O O . LEU A 1 101 ? -3.922 1.572 -12.160 1.00 62.81 101 LEU A O 1
ATOM 769 N N . ALA A 1 102 ? -4.166 -0.653 -12.191 1.00 55.25 102 ALA A N 1
ATOM 770 C CA . ALA A 1 102 ? -5.403 -0.643 -12.955 1.00 55.25 102 ALA A CA 1
ATOM 771 C C . ALA A 1 102 ? -6.584 -0.107 -12.127 1.00 55.25 102 ALA A C 1
ATOM 773 O O . ALA A 1 102 ? -7.144 -0.818 -11.296 1.00 55.25 102 ALA A O 1
ATOM 774 N N . GLY A 1 103 ? -7.023 1.116 -12.431 1.00 49.78 103 GLY A N 1
ATOM 775 C CA . GLY A 1 103 ? -8.419 1.494 -12.226 1.00 49.78 103 GLY A CA 1
ATOM 776 C C . GLY A 1 103 ? -9.306 0.818 -13.277 1.00 49.78 103 GLY A C 1
ATOM 777 O O . GLY A 1 103 ? -8.868 0.569 -14.399 1.00 49.78 103 GLY A O 1
ATOM 778 N N . ASP A 1 104 ? -10.573 0.563 -12.950 1.00 41.88 104 ASP A N 1
ATOM 779 C CA . ASP A 1 104 ? -11.604 -0.012 -13.842 1.00 41.88 104 ASP A CA 1
ATOM 780 C C . ASP A 1 104 ? -11.925 0.824 -15.100 1.00 41.88 104 ASP A C 1
ATOM 782 O O . ASP A 1 104 ? -12.877 0.558 -15.837 1.00 41.88 104 ASP A O 1
ATOM 786 N N . ALA A 1 105 ? -11.145 1.868 -15.363 1.00 43.62 105 ALA A N 1
ATOM 787 C CA . ALA A 1 105 ? -11.326 2.745 -16.494 1.00 43.62 105 ALA A CA 1
ATOM 788 C C . ALA A 1 105 ? -10.896 2.018 -17.772 1.00 43.62 105 ALA A C 1
ATOM 790 O O . ALA A 1 105 ? -9.767 2.111 -18.267 1.00 43.62 105 ALA A O 1
ATOM 791 N N . ARG A 1 106 ? -11.878 1.326 -18.362 1.00 46.47 106 ARG A N 1
ATOM 792 C CA . ARG A 1 106 ? -11.984 1.233 -19.815 1.00 46.47 106 ARG A CA 1
ATOM 793 C C . ARG A 1 106 ? -11.665 2.621 -20.356 1.00 46.47 106 ARG A C 1
ATOM 795 O O . ARG A 1 106 ? -12.366 3.585 -20.054 1.00 46.47 106 ARG A O 1
ATOM 802 N N . LEU A 1 107 ? -10.569 2.721 -21.101 1.00 43.81 107 LEU A N 1
ATOM 803 C CA . LEU A 1 107 ? -10.268 3.925 -21.857 1.00 43.81 107 LEU A CA 1
ATOM 804 C C . LEU A 1 107 ? -11.528 4.325 -22.631 1.00 43.81 107 LEU A C 1
ATOM 806 O O . LEU A 1 107 ? -12.108 3.451 -23.285 1.00 43.81 107 LEU A O 1
ATOM 810 N N . PRO A 1 108 ? -11.944 5.601 -22.594 1.00 45.75 108 PRO A N 1
ATOM 811 C CA . PRO A 1 108 ? -12.907 6.096 -23.562 1.00 45.75 108 PRO A CA 1
ATOM 812 C C . PRO A 1 108 ? -12.402 5.705 -24.955 1.00 45.75 108 PRO A C 1
ATOM 814 O O . PRO A 1 108 ? -11.223 5.913 -25.267 1.00 45.75 108 PRO A O 1
ATOM 817 N N . SER A 1 109 ? -13.246 5.074 -25.773 1.00 44.66 109 SER A N 1
ATOM 818 C CA . SER A 1 109 ? -12.856 4.734 -27.141 1.00 44.66 109 SER A CA 1
ATOM 819 C C . SER A 1 109 ? -12.458 6.027 -27.862 1.00 44.66 109 SER A C 1
ATOM 821 O O . SER A 1 109 ? -13.294 6.917 -27.993 1.00 44.66 109 SER A O 1
ATOM 823 N N . GLY A 1 110 ? -11.195 6.151 -28.287 1.00 49.31 110 GLY A N 1
ATOM 824 C CA . GLY A 1 110 ? -10.682 7.352 -28.967 1.00 49.31 110 GLY A CA 1
ATOM 825 C C . GLY A 1 110 ? -9.592 8.150 -28.234 1.00 49.31 110 GLY A C 1
ATOM 826 O O . GLY A 1 110 ? -9.242 9.234 -28.688 1.00 49.31 110 GLY A O 1
ATOM 827 N N . ALA A 1 111 ? -9.026 7.652 -27.129 1.00 48.91 111 ALA A N 1
ATOM 828 C CA . ALA A 1 111 ? -7.875 8.286 -26.471 1.00 48.91 111 ALA A CA 1
ATOM 829 C C . ALA A 1 111 ? -6.644 8.402 -27.409 1.00 48.91 111 ALA A C 1
ATOM 831 O O . ALA A 1 111 ? -6.080 7.391 -27.835 1.00 48.91 111 ALA A O 1
ATOM 832 N N . ASN A 1 112 ? -6.224 9.637 -27.714 1.00 46.81 112 ASN A N 1
ATOM 833 C CA . ASN A 1 112 ? -5.121 9.963 -28.633 1.00 46.81 112 ASN A CA 1
ATOM 834 C C . ASN A 1 112 ? -3.719 9.655 -28.070 1.00 46.81 112 ASN A C 1
ATOM 836 O O . ASN A 1 112 ? -3.506 9.577 -26.859 1.00 46.81 112 ASN A O 1
ATOM 840 N N . TYR A 1 113 ? -2.733 9.533 -28.973 1.00 37.38 113 TYR A N 1
ATOM 841 C CA . TYR A 1 113 ? -1.368 9.074 -28.681 1.00 37.38 113 TYR A CA 1
ATOM 842 C C . TYR A 1 113 ? -0.593 9.892 -27.628 1.00 37.38 113 TYR A C 1
ATOM 844 O O . TYR A 1 113 ? 0.301 9.362 -26.974 1.00 37.38 113 TYR A O 1
ATOM 852 N N . THR A 1 114 ? -0.941 11.154 -27.395 1.00 40.88 114 THR A N 1
ATOM 853 C CA . THR A 1 114 ? -0.312 11.997 -26.364 1.00 40.88 114 THR A CA 1
ATOM 854 C C . THR A 1 114 ? -0.682 11.575 -24.937 1.00 40.88 114 THR A C 1
ATOM 856 O O . THR A 1 114 ? 0.157 11.655 -24.044 1.00 40.88 114 THR A O 1
ATOM 859 N N . GLN A 1 115 ? -1.861 10.977 -24.726 1.00 45.97 115 GLN A N 1
ATOM 860 C CA . GLN A 1 115 ? -2.246 10.354 -23.448 1.00 45.97 115 GLN A CA 1
ATOM 861 C C . GLN A 1 115 ? -1.444 9.069 -23.141 1.00 45.97 115 GLN A C 1
ATOM 863 O O . GLN A 1 115 ? -1.510 8.523 -22.037 1.00 45.97 115 GLN A O 1
ATOM 868 N N . ILE A 1 116 ? -0.657 8.572 -24.105 1.00 45.72 116 ILE A N 1
ATOM 869 C CA . ILE A 1 116 ? 0.276 7.449 -23.929 1.00 45.72 116 ILE A CA 1
ATOM 870 C C . ILE A 1 116 ? 1.587 7.921 -23.284 1.00 45.72 116 ILE A C 1
ATOM 872 O O . ILE A 1 116 ? 2.257 7.127 -22.631 1.00 45.72 116 ILE A O 1
ATOM 876 N N . ALA A 1 117 ? 1.963 9.197 -23.419 1.00 38.88 117 ALA A N 1
ATOM 877 C CA . ALA A 1 117 ? 3.267 9.680 -22.966 1.00 38.88 117 ALA A CA 1
ATOM 878 C C . ALA A 1 117 ? 3.422 9.614 -21.435 1.00 38.88 117 ALA A C 1
ATOM 880 O O . ALA A 1 117 ? 4.424 9.086 -20.960 1.00 38.88 117 ALA A O 1
ATOM 881 N N . ALA A 1 118 ? 2.405 10.035 -20.670 1.00 40.84 118 ALA A N 1
ATOM 882 C CA . ALA A 1 118 ? 2.397 9.907 -19.207 1.00 40.84 118 ALA A CA 1
ATOM 883 C C . ALA A 1 118 ? 2.407 8.434 -18.754 1.00 40.84 118 ALA A C 1
ATOM 885 O O . ALA A 1 118 ? 3.110 8.071 -17.811 1.00 40.84 118 ALA A O 1
ATOM 886 N N . ARG A 1 119 ? 1.706 7.554 -19.488 1.00 45.09 119 ARG A N 1
ATOM 887 C CA . ARG A 1 119 ? 1.750 6.103 -19.244 1.00 45.09 119 ARG A CA 1
ATOM 888 C C . ARG A 1 119 ? 3.153 5.548 -19.435 1.00 45.09 119 ARG A C 1
ATOM 890 O O . ARG A 1 119 ? 3.608 4.805 -18.583 1.00 45.09 119 ARG A O 1
ATOM 897 N N . ALA A 1 120 ? 3.846 5.963 -20.494 1.00 44.22 120 ALA A N 1
ATOM 898 C CA . ALA A 1 120 ? 5.169 5.462 -20.853 1.00 44.22 120 ALA A CA 1
ATOM 899 C C . ALA A 1 120 ? 6.301 5.888 -19.897 1.00 44.22 120 ALA A C 1
ATOM 901 O O . ALA A 1 120 ? 7.397 5.341 -20.009 1.00 44.22 120 ALA A O 1
ATOM 902 N N . VAL A 1 121 ? 6.067 6.868 -19.016 1.00 46.84 121 VAL A N 1
ATOM 903 C CA . VAL A 1 121 ? 7.000 7.241 -17.934 1.00 46.84 121 VAL A CA 1
ATOM 904 C C . VAL A 1 121 ? 6.805 6.323 -16.730 1.00 46.84 121 VAL A C 1
ATOM 906 O O . VAL A 1 121 ? 7.773 5.870 -16.132 1.00 46.84 121 VAL A O 1
ATOM 909 N N . VAL A 1 122 ? 5.544 6.036 -16.405 1.00 51.41 122 VAL A N 1
ATOM 910 C CA . VAL A 1 122 ? 5.134 5.260 -15.233 1.00 51.41 122 VAL A CA 1
ATOM 911 C C . VAL A 1 122 ? 5.350 3.777 -15.451 1.00 51.41 122 VAL A C 1
ATOM 913 O O . VAL A 1 122 ? 6.044 3.157 -14.663 1.00 51.41 122 VAL A O 1
ATOM 916 N N . GLU A 1 123 ? 4.806 3.213 -16.525 1.00 52.97 123 GLU A N 1
ATOM 917 C CA . GLU A 1 123 ? 5.140 1.875 -16.984 1.00 52.97 123 GLU A CA 1
ATOM 918 C C . GLU A 1 123 ? 5.432 1.938 -18.473 1.00 52.97 123 GLU A C 1
ATOM 920 O O . GLU A 1 123 ? 4.539 2.279 -19.251 1.00 52.97 123 GLU A O 1
ATOM 925 N N . PRO A 1 124 ? 6.659 1.619 -18.904 1.00 44.97 124 PRO A N 1
ATOM 926 C CA . PRO A 1 124 ? 6.966 1.509 -20.319 1.00 44.97 124 PRO A CA 1
ATOM 927 C C . PRO A 1 124 ? 5.952 0.583 -20.970 1.00 44.97 124 PRO A C 1
ATOM 929 O O . PRO A 1 124 ? 5.916 -0.625 -20.725 1.00 44.97 124 PRO A O 1
ATOM 932 N N . ASP A 1 125 ? 5.094 1.181 -21.780 1.00 44.12 125 ASP A N 1
ATOM 933 C CA . ASP A 1 125 ? 4.107 0.434 -22.508 1.00 44.12 125 ASP A CA 1
ATOM 934 C C . ASP A 1 125 ? 4.860 -0.599 -23.351 1.00 44.12 125 ASP A C 1
ATOM 936 O O . ASP A 1 125 ? 5.693 -0.246 -24.191 1.00 44.12 125 ASP A O 1
ATOM 940 N N . LEU A 1 126 ? 4.601 -1.887 -23.106 1.00 43.28 126 LEU A N 1
ATOM 941 C CA . LEU A 1 126 ? 5.179 -2.973 -23.899 1.00 43.28 126 LEU A CA 1
ATOM 942 C C . LEU A 1 126 ? 4.728 -2.896 -25.372 1.00 43.28 126 LEU A C 1
ATOM 944 O O . LEU A 1 126 ? 5.177 -3.710 -26.173 1.00 43.28 126 LEU A O 1
ATOM 948 N N . ARG A 1 127 ? 3.912 -1.893 -25.751 1.00 45.59 127 ARG A N 1
ATOM 949 C CA . ARG A 1 127 ? 3.610 -1.418 -27.113 1.00 45.59 127 ARG A CA 1
ATOM 950 C C . ARG A 1 127 ? 4.753 -1.487 -28.111 1.00 45.59 127 ARG A C 1
ATOM 952 O O . ARG A 1 127 ? 4.472 -1.644 -29.296 1.00 45.59 127 ARG A O 1
ATOM 959 N N . THR A 1 128 ? 6.013 -1.405 -27.690 1.00 43.19 128 THR A N 1
ATOM 960 C CA . THR A 1 128 ? 7.139 -1.604 -28.615 1.00 43.19 128 THR A CA 1
ATOM 961 C C . THR A 1 128 ? 7.187 -3.017 -29.226 1.00 43.19 128 THR A C 1
ATOM 963 O O . THR A 1 128 ? 7.929 -3.239 -30.175 1.00 43.19 128 THR A O 1
ATOM 966 N N . TYR A 1 129 ? 6.339 -3.944 -28.763 1.00 40.50 129 TYR A N 1
ATOM 967 C CA . TYR A 1 129 ? 6.092 -5.262 -29.360 1.00 40.50 129 TYR A CA 1
ATOM 968 C C . TYR A 1 129 ? 4.785 -5.365 -30.181 1.00 40.50 129 TYR A C 1
ATOM 970 O O . TYR A 1 129 ? 4.356 -6.464 -30.515 1.00 40.50 129 TYR A O 1
ATOM 978 N N . GLY A 1 130 ? 4.127 -4.253 -30.533 1.00 41.00 130 GLY A N 1
ATOM 979 C CA . GLY A 1 130 ? 3.032 -4.250 -31.518 1.00 41.00 130 GLY A CA 1
ATOM 980 C C . GLY A 1 130 ? 1.654 -4.713 -31.022 1.00 41.00 130 GLY A C 1
ATOM 981 O O . GLY A 1 130 ? 0.713 -4.751 -31.811 1.00 41.00 130 GLY A O 1
ATOM 982 N N . GLN A 1 131 ? 1.485 -5.008 -29.730 1.00 41.91 131 GLN A N 1
ATOM 983 C CA . GLN A 1 131 ? 0.175 -5.257 -29.117 1.00 41.91 131 GLN A CA 1
ATOM 984 C C . GLN A 1 131 ? -0.032 -4.349 -27.903 1.00 41.91 131 GLN A C 1
ATOM 986 O O . GLN A 1 131 ? 0.888 -4.116 -27.121 1.00 41.91 131 GLN A O 1
ATOM 991 N N . VAL A 1 132 ? -1.246 -3.813 -27.752 1.00 42.53 132 VAL A N 1
ATOM 992 C CA . VAL A 1 132 ? -1.645 -3.030 -26.576 1.00 42.53 132 VAL A CA 1
ATOM 993 C C . VAL A 1 132 ? -1.640 -3.979 -25.381 1.00 42.53 132 VAL A C 1
ATOM 995 O O . VAL A 1 132 ? -2.581 -4.752 -25.209 1.00 42.53 132 VAL A O 1
ATOM 998 N N . ALA A 1 133 ? -0.582 -3.955 -24.570 1.00 47.88 133 ALA A N 1
ATOM 999 C CA . ALA A 1 133 ? -0.596 -4.687 -23.315 1.00 47.88 133 ALA A CA 1
ATOM 1000 C C . ALA A 1 133 ? -1.661 -4.027 -22.418 1.00 47.88 133 ALA A C 1
ATOM 1002 O O . ALA A 1 133 ? -1.565 -2.827 -22.136 1.00 47.88 133 ALA A O 1
ATOM 1003 N N . PRO A 1 134 ? -2.725 -4.749 -22.030 1.00 53.22 134 PRO A N 1
ATOM 1004 C CA . PRO A 1 134 ? -3.773 -4.179 -21.200 1.00 53.22 134 PRO A CA 1
ATOM 1005 C C . PRO A 1 134 ? -3.209 -3.764 -19.830 1.00 53.22 134 PRO A C 1
ATOM 1007 O O . PRO A 1 134 ? -2.133 -4.228 -19.441 1.00 53.22 134 PRO A O 1
ATOM 1010 N N . PRO A 1 135 ? -3.933 -2.906 -19.084 1.00 54.47 135 PRO A N 1
ATOM 1011 C CA . PRO A 1 135 ? -3.669 -2.672 -17.670 1.00 54.47 135 PRO A CA 1
ATOM 1012 C C . PRO A 1 135 ? -3.289 -3.947 -16.933 1.00 54.47 135 PRO A C 1
ATOM 1014 O O . PRO A 1 135 ? -4.058 -4.911 -16.948 1.00 54.47 135 PRO A O 1
ATOM 1017 N N . GLN A 1 136 ? -2.124 -3.932 -16.280 1.00 64.62 136 GLN A N 1
ATOM 1018 C CA . GLN A 1 136 ? -1.739 -5.047 -15.430 1.00 64.62 136 GLN A CA 1
ATOM 1019 C C . GLN A 1 136 ? -2.494 -4.945 -14.113 1.00 64.62 136 GLN A C 1
ATOM 1021 O O . GLN A 1 136 ? -2.152 -4.138 -13.242 1.00 64.62 136 GLN A O 1
ATOM 1026 N N . THR A 1 137 ? -3.547 -5.755 -14.020 1.00 72.06 137 THR A N 1
ATOM 1027 C CA . THR A 1 137 ? -4.246 -6.047 -12.770 1.00 72.06 137 THR A CA 1
ATOM 1028 C C . THR A 1 137 ? -3.277 -6.681 -11.770 1.00 72.06 137 THR A C 1
ATOM 1030 O O . THR A 1 137 ? -2.212 -7.179 -12.153 1.00 72.06 137 THR A O 1
ATOM 1033 N N . PHE A 1 138 ? -3.642 -6.676 -10.491 1.00 78.00 138 PHE A N 1
ATOM 1034 C CA . PHE A 1 138 ? -2.898 -7.341 -9.419 1.00 78.00 138 PHE A CA 1
ATOM 1035 C C . PHE A 1 138 ? -2.417 -8.756 -9.808 1.00 78.00 138 PHE A C 1
ATOM 1037 O O . PHE A 1 138 ? -1.232 -9.074 -9.691 1.00 78.00 138 PHE A O 1
ATOM 1044 N N . GLU A 1 139 ? -3.300 -9.570 -10.387 1.00 75.12 139 GLU A N 1
ATOM 1045 C CA . GLU A 1 139 ? -3.006 -10.953 -10.782 1.00 75.12 139 GLU A CA 1
ATOM 1046 C C . GLU A 1 139 ? -1.960 -11.015 -11.891 1.00 75.12 139 GLU A C 1
ATOM 1048 O O . GLU A 1 139 ? -1.058 -11.851 -11.864 1.00 75.12 139 GLU A O 1
ATOM 1053 N N . GLN A 1 140 ? -2.056 -10.111 -12.871 1.00 75.94 140 GLN A N 1
ATOM 1054 C CA . GLN A 1 140 ? -1.101 -10.047 -13.976 1.00 75.94 140 GLN A CA 1
ATOM 1055 C C . GLN A 1 140 ? 0.293 -9.660 -13.483 1.00 75.94 140 GLN A C 1
ATOM 1057 O O . GLN A 1 140 ? 1.290 -10.176 -13.990 1.00 75.94 140 GLN A O 1
ATOM 1062 N N . ARG A 1 141 ? 0.371 -8.786 -12.474 1.00 79.56 141 ARG A N 1
ATOM 1063 C CA . ARG A 1 141 ? 1.643 -8.348 -11.891 1.00 79.56 141 ARG A CA 1
ATOM 1064 C C . ARG A 1 141 ? 2.315 -9.452 -11.112 1.00 79.56 141 ARG A C 1
ATOM 1066 O O . ARG A 1 141 ? 3.501 -9.686 -11.325 1.00 79.56 141 ARG A O 1
ATOM 1073 N N . ILE A 1 142 ? 1.578 -10.147 -10.253 1.00 82.38 142 ILE A N 1
ATOM 1074 C CA . ILE A 1 142 ? 2.153 -11.288 -9.546 1.00 82.38 142 ILE A CA 1
ATOM 1075 C C . ILE A 1 142 ? 2.544 -12.388 -10.529 1.00 82.38 142 ILE A C 1
ATOM 1077 O O . ILE A 1 142 ? 3.646 -12.911 -10.419 1.00 82.38 142 ILE A O 1
ATOM 1081 N N . ALA A 1 143 ? 1.703 -12.710 -11.515 1.00 79.19 143 ALA A N 1
ATOM 1082 C CA . ALA A 1 143 ? 2.050 -13.713 -12.520 1.00 79.19 143 ALA A CA 1
ATOM 1083 C C . ALA A 1 143 ? 3.380 -13.377 -13.214 1.00 79.19 143 ALA A C 1
ATOM 1085 O O . ALA A 1 143 ? 4.267 -14.223 -13.321 1.00 79.19 143 ALA A O 1
ATOM 1086 N N . ARG A 1 144 ? 3.559 -12.109 -13.603 1.00 79.25 144 ARG A N 1
ATOM 1087 C CA . ARG A 1 144 ? 4.823 -11.610 -14.151 1.00 79.25 144 ARG A CA 1
ATOM 1088 C C . ARG A 1 144 ? 5.974 -11.716 -13.147 1.00 79.25 144 ARG A C 1
ATOM 1090 O O . ARG A 1 144 ? 7.069 -12.111 -13.534 1.00 79.25 144 ARG A O 1
ATOM 1097 N N . ALA A 1 145 ? 5.752 -11.360 -11.884 1.00 83.06 145 ALA A N 1
ATOM 1098 C CA . ALA A 1 145 ? 6.768 -11.438 -10.838 1.00 83.06 145 ALA A CA 1
ATOM 1099 C C . ALA A 1 145 ? 7.259 -12.870 -10.591 1.00 83.06 145 ALA A C 1
ATOM 1101 O O . ALA A 1 145 ? 8.443 -13.094 -10.345 1.00 83.06 145 ALA A O 1
ATOM 1102 N N . LEU A 1 146 ? 6.353 -13.838 -10.688 1.00 83.56 146 LEU A N 1
ATOM 1103 C CA . LEU A 1 146 ? 6.635 -15.259 -10.519 1.00 83.56 146 LEU A CA 1
ATOM 1104 C C . LEU A 1 146 ? 7.251 -15.896 -11.774 1.00 83.56 146 LEU A C 1
ATOM 1106 O O . LEU A 1 146 ? 7.480 -17.102 -11.799 1.00 83.56 146 LEU A O 1
ATOM 1110 N N . GLY A 1 147 ? 7.533 -15.103 -12.815 1.00 76.75 147 GLY A N 1
ATOM 1111 C CA . GLY A 1 147 ? 8.152 -15.587 -14.046 1.00 76.75 147 GLY A CA 1
ATOM 1112 C C . GLY A 1 147 ? 7.218 -16.436 -14.907 1.00 76.75 147 GLY A C 1
ATOM 1113 O O . GLY A 1 147 ? 7.688 -17.194 -15.752 1.00 76.75 147 GLY A O 1
ATOM 1114 N N . TRP A 1 148 ? 5.900 -16.331 -14.721 1.00 74.50 148 TRP A N 1
ATOM 1115 C CA . TRP A 1 148 ? 4.940 -16.998 -15.598 1.00 74.50 148 TRP A CA 1
ATOM 1116 C C . TRP A 1 148 ? 4.886 -16.225 -16.913 1.00 74.50 148 TRP A C 1
ATOM 1118 O O . TRP A 1 148 ? 4.144 -15.252 -17.055 1.00 74.50 148 TRP A O 1
ATOM 1128 N N . GLU A 1 149 ? 5.760 -16.597 -17.850 1.00 58.09 149 GLU A N 1
ATOM 1129 C CA . GLU A 1 149 ? 5.902 -15.894 -19.120 1.00 58.09 149 GLU A CA 1
ATOM 1130 C C . GLU A 1 149 ? 4.567 -15.808 -19.880 1.00 58.09 149 GLU A C 1
ATOM 1132 O O . GLU A 1 149 ? 3.921 -16.830 -20.113 1.00 58.09 149 GLU A O 1
ATOM 1137 N N . PRO A 1 150 ? 4.178 -14.623 -20.383 1.00 51.84 150 PRO A N 1
ATOM 1138 C CA . PRO A 1 150 ? 3.016 -14.457 -21.256 1.00 51.84 150 PRO A CA 1
ATOM 1139 C C . PRO A 1 150 ? 3.265 -14.924 -22.708 1.00 51.84 150 PRO A C 1
ATOM 1141 O O . PRO A 1 150 ? 2.467 -14.607 -23.586 1.00 51.84 150 PRO A O 1
ATOM 1144 N N . ASN A 1 151 ? 4.359 -15.647 -22.985 1.00 43.66 151 ASN A N 1
ATOM 1145 C CA . ASN A 1 151 ? 4.839 -15.953 -24.342 1.00 43.66 151 ASN A CA 1
ATOM 1146 C C . ASN A 1 151 ? 4.074 -17.072 -25.071 1.00 43.66 151 ASN A C 1
ATOM 1148 O O . ASN A 1 151 ? 4.347 -17.357 -26.234 1.00 43.66 151 ASN A O 1
ATOM 1152 N N . GLY A 1 152 ? 3.077 -17.674 -24.435 1.00 44.03 152 GLY A N 1
ATOM 1153 C CA . GLY A 1 152 ? 2.018 -18.398 -25.132 1.00 44.03 152 GLY A CA 1
ATOM 1154 C C . GLY A 1 152 ? 0.725 -17.624 -24.969 1.00 44.03 152 GLY A C 1
ATOM 1155 O O . GLY A 1 152 ? 0.586 -16.869 -24.012 1.00 44.03 152 GLY A O 1
ATOM 1156 N N . ALA A 1 153 ? -0.252 -17.828 -25.849 1.00 42.81 153 ALA A N 1
ATOM 1157 C CA . ALA A 1 153 ? -1.631 -17.451 -25.579 1.00 42.81 153 ALA A CA 1
ATOM 1158 C C . ALA A 1 153 ? -2.096 -18.148 -24.286 1.00 42.81 153 ALA A C 1
ATOM 1160 O O . ALA A 1 153 ? -2.736 -19.195 -24.324 1.00 42.81 153 ALA A O 1
ATOM 1161 N N . ILE A 1 154 ? -1.742 -17.596 -23.122 1.00 43.81 154 ILE A N 1
ATOM 1162 C CA . ILE A 1 154 ? -2.320 -17.973 -21.851 1.00 43.81 154 ILE A CA 1
ATOM 1163 C C . ILE A 1 154 ? -3.731 -17.441 -21.974 1.00 43.81 154 ILE A C 1
ATOM 1165 O O . ILE A 1 154 ? -4.005 -16.264 -21.704 1.00 43.81 154 ILE A O 1
ATOM 1169 N N . THR A 1 155 ? -4.606 -18.300 -22.488 1.00 50.47 155 THR A N 1
ATOM 1170 C CA . THR A 1 155 ? -6.043 -18.126 -22.417 1.00 50.47 155 THR A CA 1
ATOM 1171 C C . THR A 1 155 ? -6.351 -17.692 -20.991 1.00 50.47 155 THR A C 1
ATOM 1173 O O . THR A 1 155 ? -5.733 -18.148 -20.026 1.00 50.47 155 THR A O 1
ATOM 1176 N N . SER A 1 156 ? -7.263 -16.742 -20.845 1.00 51.78 156 SER A N 1
ATOM 1177 C CA . SER A 1 156 ? -7.722 -16.233 -19.549 1.00 51.78 156 SER A CA 1
ATOM 1178 C C . SER A 1 156 ? -7.988 -17.345 -18.515 1.00 51.78 156 SER A C 1
ATOM 1180 O O . SER A 1 156 ? -7.812 -17.101 -17.327 1.00 51.78 156 SER A O 1
ATOM 1182 N N . ALA A 1 157 ? -8.308 -18.567 -18.963 1.00 47.44 157 ALA A N 1
ATOM 1183 C CA . ALA A 1 157 ? -8.401 -19.792 -18.168 1.00 47.44 157 ALA A CA 1
ATOM 1184 C C . ALA A 1 157 ? -7.163 -20.087 -17.292 1.00 47.44 157 ALA A C 1
ATOM 1186 O O . ALA A 1 157 ? -7.292 -20.094 -16.072 1.00 47.44 157 ALA A O 1
ATOM 1187 N N . ARG A 1 158 ? -5.953 -20.210 -17.860 1.00 49.53 158 ARG A N 1
ATOM 1188 C CA . ARG A 1 158 ? -4.729 -20.512 -17.079 1.00 49.53 158 ARG A CA 1
ATOM 1189 C C . ARG A 1 158 ? -4.312 -19.376 -16.137 1.00 49.53 158 ARG A C 1
ATOM 1191 O O . ARG A 1 158 ? -3.747 -19.611 -15.074 1.00 49.53 158 ARG A O 1
ATOM 1198 N N . ARG A 1 159 ? -4.646 -18.126 -16.487 1.00 53.00 159 ARG A N 1
ATOM 1199 C CA . ARG A 1 159 ? -4.469 -16.955 -15.604 1.00 53.00 159 ARG A CA 1
ATOM 1200 C C . ARG A 1 159 ? -5.367 -17.016 -14.358 1.00 53.00 159 ARG A C 1
ATOM 1202 O O . ARG A 1 159 ? -4.951 -16.547 -13.307 1.00 53.00 159 ARG A O 1
ATOM 1209 N N . MET A 1 160 ? -6.558 -17.607 -14.475 1.00 49.59 160 MET A N 1
ATOM 1210 C CA . MET A 1 160 ? -7.512 -17.826 -13.374 1.00 49.59 160 MET A CA 1
ATOM 1211 C C . MET A 1 160 ? -7.288 -19.142 -12.611 1.00 49.59 160 MET A C 1
ATOM 1213 O O . MET A 1 160 ? -7.950 -19.389 -11.607 1.00 49.59 160 MET A O 1
ATOM 1217 N N . GLU A 1 161 ? -6.402 -20.016 -13.088 1.00 51.75 161 GLU A N 1
ATOM 1218 C CA . GLU A 1 161 ? -6.003 -21.239 -12.380 1.00 51.75 161 GLU A CA 1
ATOM 1219 C C . GLU A 1 161 ? -4.942 -20.920 -11.324 1.00 51.75 161 GLU A C 1
ATOM 1221 O O . GLU A 1 161 ? -5.068 -21.332 -10.178 1.00 51.75 161 GLU A O 1
ATOM 1226 N N . ASN A 1 162 ? -3.968 -20.067 -11.648 1.00 53.06 162 ASN A N 1
ATOM 1227 C CA . ASN A 1 162 ? -2.887 -19.717 -10.721 1.00 53.06 162 ASN A CA 1
ATOM 1228 C C . ASN A 1 162 ? -3.237 -18.654 -9.663 1.00 53.06 162 ASN A C 1
ATOM 1230 O O . ASN A 1 162 ? -2.412 -18.324 -8.804 1.00 53.06 162 ASN A O 1
ATOM 1234 N N . PHE A 1 163 ? -4.465 -18.152 -9.713 1.00 61.09 163 PHE A N 1
ATOM 1235 C CA . PHE A 1 163 ? -5.059 -17.301 -8.701 1.00 61.09 163 PHE A CA 1
ATOM 1236 C C . PHE A 1 163 ? -6.445 -17.824 -8.387 1.00 61.09 163 PHE A C 1
ATOM 1238 O O . PHE A 1 163 ? -7.379 -17.629 -9.164 1.00 61.09 163 PHE A O 1
ATOM 1245 N N . ALA A 1 164 ? -6.610 -18.415 -7.209 1.00 57.62 164 ALA A N 1
ATOM 1246 C CA . ALA A 1 164 ? -7.938 -18.704 -6.695 1.00 57.62 164 ALA A CA 1
ATOM 1247 C C . ALA A 1 164 ? -8.500 -17.473 -5.978 1.00 57.62 164 ALA A C 1
ATOM 1249 O O . ALA A 1 164 ? -8.940 -17.538 -4.833 1.00 57.62 164 ALA A O 1
ATOM 1250 N N . LEU A 1 165 ? -8.478 -16.324 -6.656 1.00 57.75 165 LEU A N 1
ATOM 1251 C CA . LEU A 1 165 ? -9.300 -15.191 -6.257 1.00 57.75 165 LEU A CA 1
ATOM 1252 C C . LEU A 1 165 ? -10.713 -15.570 -6.652 1.00 57.75 165 LEU A C 1
ATOM 1254 O O . LEU A 1 165 ? -11.038 -15.472 -7.833 1.00 57.75 165 LEU A O 1
ATOM 1258 N N . SER A 1 166 ? -11.472 -16.108 -5.688 1.00 48.47 166 SER A N 1
ATOM 1259 C CA . SER A 1 166 ? -12.903 -16.427 -5.754 1.00 48.47 166 SER A CA 1
ATOM 1260 C C . SER A 1 166 ? -13.465 -16.269 -7.172 1.00 48.47 166 SER A C 1
ATOM 1262 O O . SER A 1 166 ? -13.875 -15.178 -7.565 1.00 48.47 166 SER A O 1
ATOM 1264 N N . ARG A 1 167 ? -13.478 -17.357 -7.964 1.00 45.47 167 ARG A N 1
ATOM 1265 C CA . ARG A 1 167 ? -14.093 -17.404 -9.314 1.00 45.47 167 ARG A CA 1
ATOM 1266 C C . ARG A 1 167 ? -15.541 -16.878 -9.320 1.00 45.47 167 ARG A C 1
ATOM 1268 O O . ARG A 1 167 ? -16.087 -16.539 -10.361 1.00 45.47 167 ARG A O 1
ATOM 1275 N N . THR A 1 168 ? -16.140 -16.772 -8.139 1.00 45.22 168 THR A N 1
ATOM 1276 C CA . THR A 1 168 ? -17.375 -16.068 -7.806 1.00 45.22 168 THR A CA 1
ATOM 1277 C C . THR A 1 168 ? -17.142 -14.599 -7.427 1.00 45.22 168 THR A C 1
ATOM 1279 O O . THR A 1 168 ? -17.660 -14.152 -6.402 1.00 45.22 168 THR A O 1
ATOM 1282 N N . ARG A 1 169 ? -16.376 -13.822 -8.209 1.00 50.72 169 ARG A N 1
ATOM 1283 C CA . ARG A 1 169 ? -16.393 -12.361 -8.041 1.00 50.72 169 ARG A CA 1
ATOM 1284 C C . ARG A 1 169 ? -17.806 -11.887 -8.350 1.00 50.72 169 ARG A C 1
ATOM 1286 O O . ARG A 1 169 ? -18.243 -11.906 -9.501 1.00 50.72 169 ARG A O 1
ATOM 1293 N N . ARG A 1 170 ? -18.539 -11.537 -7.296 1.00 49.53 170 ARG A N 1
ATOM 1294 C CA . ARG A 1 170 ? -19.837 -10.886 -7.413 1.00 49.53 170 ARG A CA 1
ATOM 1295 C C . ARG A 1 170 ? -19.651 -9.563 -8.176 1.00 49.53 170 ARG A C 1
ATOM 1297 O O . ARG A 1 170 ? -18.597 -8.947 -8.077 1.00 49.53 170 ARG A O 1
ATOM 1304 N N . PRO A 1 171 ? -20.641 -9.121 -8.964 1.00 46.06 171 PRO A N 1
ATOM 1305 C CA . PRO A 1 171 ? -20.568 -7.891 -9.758 1.00 46.06 171 PRO A CA 1
ATOM 1306 C C . PRO A 1 171 ? -20.462 -6.578 -8.947 1.00 46.06 171 PRO A C 1
ATOM 1308 O O . PRO A 1 171 ? -20.375 -5.515 -9.552 1.00 46.06 171 PRO A O 1
ATOM 1311 N N . ASP A 1 172 ? -20.393 -6.622 -7.612 1.00 53.38 172 ASP A N 1
ATOM 1312 C CA . ASP A 1 172 ? -20.027 -5.502 -6.722 1.00 53.38 172 ASP A CA 1
ATOM 1313 C C . ASP A 1 172 ? -18.497 -5.225 -6.658 1.00 53.38 172 ASP A C 1
ATOM 1315 O O . ASP A 1 172 ? -18.033 -4.407 -5.864 1.00 53.38 172 ASP A O 1
ATOM 1319 N N . LEU A 1 173 ? -17.738 -5.847 -7.575 1.00 56.28 173 LEU A N 1
ATOM 1320 C CA . LEU A 1 173 ? -16.311 -5.730 -7.943 1.00 56.28 173 LEU A CA 1
ATOM 1321 C C . LEU A 1 173 ? -15.548 -4.434 -7.613 1.00 56.28 173 LEU A C 1
ATOM 1323 O O . LEU A 1 173 ? -14.339 -4.499 -7.399 1.00 56.28 173 LEU A O 1
ATOM 1327 N N . ALA A 1 174 ? -16.185 -3.266 -7.624 1.00 61.69 174 ALA A N 1
ATOM 1328 C CA . ALA A 1 174 ? -15.483 -1.998 -7.440 1.00 61.69 174 ALA A CA 1
ATOM 1329 C C . ALA A 1 174 ? -14.963 -1.822 -6.002 1.00 61.69 174 ALA A C 1
ATOM 1331 O O . ALA A 1 174 ? -13.834 -1.371 -5.810 1.00 61.69 174 ALA A O 1
ATOM 1332 N N . ALA A 1 175 ? -15.761 -2.209 -4.999 1.00 64.31 175 ALA A N 1
ATOM 1333 C CA . ALA A 1 175 ? -15.346 -2.147 -3.597 1.00 64.31 175 ALA A CA 1
ATOM 1334 C C . ALA A 1 175 ? -14.253 -3.179 -3.292 1.00 64.31 175 ALA A C 1
ATOM 1336 O O . ALA A 1 175 ? -13.321 -2.896 -2.544 1.00 64.31 175 ALA A O 1
ATOM 1337 N N . ASP A 1 176 ? -14.336 -4.350 -3.927 1.00 72.12 176 ASP A N 1
ATOM 1338 C CA . ASP A 1 176 ? -13.346 -5.409 -3.769 1.00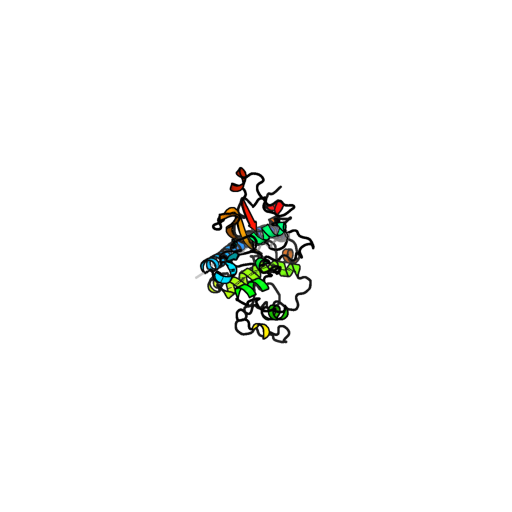 72.12 176 ASP A CA 1
ATOM 1339 C C . ASP A 1 176 ? -11.986 -4.992 -4.345 1.00 72.12 176 ASP A C 1
ATOM 1341 O O . ASP A 1 176 ? -10.966 -5.100 -3.668 1.00 72.12 176 ASP A O 1
ATOM 1345 N N . ARG A 1 177 ? -11.969 -4.404 -5.549 1.00 74.50 177 ARG A N 1
ATOM 1346 C CA . ARG A 1 177 ? -10.738 -3.933 -6.211 1.00 74.50 177 ARG A CA 1
ATOM 1347 C C . ARG A 1 177 ? -10.052 -2.770 -5.505 1.00 74.50 177 ARG A C 1
ATOM 1349 O O . ARG A 1 177 ? -8.855 -2.579 -5.692 1.00 74.50 177 ARG A O 1
ATOM 1356 N N . ALA A 1 178 ? -10.772 -2.009 -4.679 1.00 76.38 178 ALA A N 1
ATOM 1357 C CA . ALA A 1 178 ? -10.168 -0.942 -3.882 1.00 76.38 178 ALA A CA 1
ATOM 1358 C C . ALA A 1 178 ? -9.053 -1.468 -2.959 1.00 76.38 178 ALA A C 1
ATOM 1360 O O . ALA A 1 178 ? -8.127 -0.731 -2.644 1.00 76.38 178 ALA A O 1
ATOM 1361 N N . ASN A 1 179 ? -9.109 -2.750 -2.590 1.00 86.06 179 ASN A N 1
ATOM 1362 C CA . ASN A 1 179 ? -8.129 -3.393 -1.724 1.00 86.06 179 ASN A CA 1
ATOM 1363 C C . ASN A 1 179 ? -6.997 -4.110 -2.489 1.00 86.06 179 ASN A C 1
ATOM 1365 O O . ASN A 1 179 ? -6.131 -4.722 -1.865 1.00 86.06 179 ASN A O 1
ATOM 1369 N N . ASP A 1 180 ? -6.967 -4.066 -3.824 1.00 84.56 180 ASP A N 1
ATOM 1370 C CA . ASP A 1 180 ? -5.958 -4.797 -4.606 1.00 84.56 180 ASP A CA 1
ATOM 1371 C C . ASP A 1 180 ? -4.535 -4.296 -4.337 1.00 84.56 180 ASP A C 1
ATOM 1373 O O . ASP A 1 180 ? -3.588 -5.081 -4.357 1.00 84.56 180 ASP A O 1
ATOM 1377 N N . ASP A 1 181 ? -4.375 -3.013 -4.017 1.00 86.38 181 ASP A N 1
ATOM 1378 C CA . ASP A 1 181 ? -3.072 -2.436 -3.695 1.00 86.38 181 ASP A CA 1
ATOM 1379 C C . ASP A 1 181 ? -2.482 -3.027 -2.411 1.00 86.38 181 ASP A C 1
ATOM 1381 O O . ASP A 1 181 ? -1.304 -3.398 -2.373 1.00 86.38 181 ASP A O 1
ATOM 1385 N N . ILE A 1 182 ? -3.308 -3.180 -1.373 1.00 92.56 182 ILE A N 1
ATOM 1386 C CA . ILE A 1 182 ? -2.859 -3.723 -0.090 1.00 92.56 182 ILE A CA 1
ATOM 1387 C C . ILE A 1 182 ? -2.723 -5.247 -0.119 1.00 92.56 182 ILE A C 1
ATOM 1389 O O . ILE A 1 182 ? -1.808 -5.784 0.508 1.00 92.56 182 ILE A O 1
ATOM 1393 N N . ARG A 1 183 ? -3.557 -5.941 -0.910 1.00 91.75 183 ARG A N 1
ATOM 1394 C CA . ARG A 1 183 ? -3.348 -7.358 -1.255 1.00 91.75 183 ARG A CA 1
ATOM 1395 C C . ARG A 1 183 ? -2.018 -7.559 -1.958 1.00 91.75 183 ARG A C 1
ATOM 1397 O O . ARG A 1 183 ? -1.286 -8.490 -1.631 1.00 91.75 183 ARG A O 1
ATOM 1404 N N . SER A 1 184 ? -1.701 -6.668 -2.900 1.00 90.94 184 SER A N 1
ATOM 1405 C CA . SER A 1 184 ? -0.432 -6.681 -3.620 1.00 90.94 184 SER A CA 1
ATOM 1406 C C . SER A 1 184 ? 0.735 -6.572 -2.672 1.00 90.94 184 SER A C 1
ATOM 1408 O O . SER A 1 184 ? 1.582 -7.465 -2.649 1.00 90.94 184 SER A O 1
ATOM 1410 N N . LEU A 1 185 ? 0.725 -5.552 -1.817 1.00 95.25 185 LEU A N 1
ATOM 1411 C CA . LEU A 1 185 ? 1.767 -5.383 -0.821 1.00 95.25 185 LEU A CA 1
ATOM 1412 C C . LEU A 1 185 ? 1.960 -6.647 0.027 1.00 95.25 185 LEU A C 1
ATOM 1414 O O . LEU A 1 185 ? 3.075 -7.159 0.127 1.00 95.25 185 LEU A O 1
ATOM 1418 N N . TYR A 1 186 ? 0.877 -7.171 0.607 1.00 97.00 186 TYR A N 1
ATOM 1419 C CA . TYR A 1 186 ? 0.946 -8.363 1.447 1.00 97.00 186 TYR A CA 1
ATOM 1420 C C . TYR A 1 186 ? 1.503 -9.568 0.686 1.00 97.00 186 TYR A C 1
ATOM 1422 O O . TYR A 1 186 ? 2.407 -10.239 1.178 1.00 97.00 186 TYR A O 1
ATOM 1430 N N . ALA A 1 187 ? 0.991 -9.841 -0.515 1.00 94.69 187 ALA A N 1
ATOM 1431 C CA . ALA A 1 187 ? 1.408 -10.987 -1.309 1.00 94.69 187 ALA A CA 1
ATOM 1432 C C . ALA A 1 187 ? 2.896 -10.907 -1.676 1.00 94.69 187 ALA A C 1
ATOM 1434 O O . ALA A 1 187 ? 3.614 -11.894 -1.521 1.00 94.69 187 ALA A O 1
ATOM 1435 N N . PHE A 1 188 ? 3.390 -9.735 -2.085 1.00 95.25 188 PHE A N 1
ATOM 1436 C CA . PHE A 1 188 ? 4.808 -9.544 -2.387 1.00 95.25 188 PHE A CA 1
ATOM 1437 C C . PHE A 1 188 ? 5.699 -9.735 -1.159 1.00 95.25 188 PHE A C 1
ATOM 1439 O O . PHE A 1 188 ? 6.682 -10.475 -1.238 1.00 95.25 188 PHE A O 1
ATOM 1446 N N . LEU A 1 189 ? 5.331 -9.151 -0.015 1.00 96.94 189 LEU A N 1
ATOM 1447 C CA . LEU A 1 189 ? 6.059 -9.368 1.236 1.00 96.94 189 LEU A CA 1
ATOM 1448 C C . LEU A 1 189 ? 6.029 -10.844 1.643 1.00 96.94 189 LEU A C 1
ATOM 1450 O O . LEU A 1 189 ? 7.057 -11.411 1.988 1.00 96.94 189 LEU A O 1
ATOM 1454 N N . LYS A 1 190 ? 4.880 -11.515 1.542 1.00 96.62 190 LYS A N 1
ATOM 1455 C CA . LYS A 1 190 ? 4.741 -12.920 1.933 1.00 96.62 190 LYS A CA 1
ATOM 1456 C C . LYS A 1 190 ? 5.557 -13.868 1.053 1.00 96.62 190 LYS A C 1
ATOM 1458 O O . LYS A 1 190 ? 6.108 -14.833 1.579 1.00 96.62 190 LYS A O 1
ATOM 1463 N N . ILE A 1 191 ? 5.603 -13.619 -0.255 1.00 94.62 191 ILE A N 1
ATOM 1464 C CA . ILE A 1 191 ? 6.266 -14.492 -1.234 1.00 94.62 191 ILE A CA 1
ATOM 1465 C C . ILE A 1 191 ? 7.778 -14.278 -1.237 1.00 94.62 191 ILE A C 1
ATOM 1467 O O . ILE A 1 191 ? 8.522 -15.255 -1.266 1.00 94.62 191 ILE A O 1
ATOM 1471 N N . TYR A 1 192 ? 8.232 -13.023 -1.216 1.00 95.75 192 TYR A N 1
ATOM 1472 C CA . TYR A 1 192 ? 9.643 -12.704 -1.443 1.00 95.75 192 TYR A CA 1
ATOM 1473 C C . TYR A 1 192 ? 10.391 -12.234 -0.197 1.00 95.75 192 TYR A C 1
ATOM 1475 O O . TYR A 1 192 ? 11.610 -12.332 -0.180 1.00 95.75 192 TYR A O 1
ATOM 1483 N N . SER A 1 193 ? 9.695 -11.759 0.840 1.00 96.31 193 SER A N 1
ATOM 1484 C CA . SER A 1 193 ? 10.321 -11.223 2.057 1.00 96.31 193 SER A CA 1
ATOM 1485 C C . SER A 1 193 ? 9.566 -11.665 3.318 1.00 96.31 193 SER A C 1
ATOM 1487 O O . SER A 1 193 ? 9.150 -10.873 4.167 1.00 96.31 193 SER A O 1
ATOM 1489 N N . SER A 1 194 ? 9.336 -12.977 3.450 1.00 96.56 194 SER A N 1
ATOM 1490 C CA . SER A 1 194 ? 8.539 -13.532 4.555 1.00 96.56 194 SER A CA 1
ATOM 1491 C C . SER A 1 194 ? 9.147 -13.248 5.932 1.00 96.56 194 SER A C 1
ATOM 1493 O O . SER A 1 194 ? 8.417 -13.162 6.920 1.00 96.56 194 SER A O 1
ATOM 1495 N N . GLY A 1 195 ? 10.475 -13.094 5.995 1.00 96.88 195 GLY A N 1
ATOM 1496 C CA . GLY A 1 195 ? 11.189 -12.662 7.196 1.00 96.88 195 GLY A CA 1
ATOM 1497 C C . GLY A 1 195 ? 10.812 -11.238 7.605 1.00 96.88 195 GLY A C 1
ATOM 1498 O O . GLY A 1 195 ? 10.496 -11.010 8.770 1.00 96.88 195 GLY A O 1
ATOM 1499 N N . ALA A 1 196 ? 10.743 -10.308 6.651 1.00 95.38 196 ALA A N 1
ATOM 1500 C CA . ALA A 1 196 ? 10.289 -8.942 6.899 1.00 95.38 196 ALA A CA 1
ATOM 1501 C C . ALA A 1 196 ? 8.829 -8.913 7.373 1.00 95.38 196 ALA A C 1
ATOM 1503 O O . ALA A 1 196 ? 8.500 -8.289 8.379 1.00 95.38 196 ALA A O 1
ATOM 1504 N N . LEU A 1 197 ? 7.954 -9.673 6.704 1.00 97.31 197 LEU A N 1
ATOM 1505 C CA . LEU A 1 197 ? 6.541 -9.768 7.077 1.00 97.31 197 LEU A CA 1
ATOM 1506 C C . LEU A 1 197 ? 6.337 -10.299 8.504 1.00 97.31 197 LEU A C 1
ATOM 1508 O O . LEU A 1 197 ? 5.394 -9.886 9.171 1.00 97.31 197 LEU A O 1
ATOM 1512 N N . SER A 1 198 ? 7.215 -11.185 8.988 1.00 97.38 198 SER A N 1
ATOM 1513 C CA . SER A 1 198 ? 7.114 -11.742 10.347 1.00 97.38 198 SER A CA 1
ATOM 1514 C C . SER A 1 198 ? 7.276 -10.701 11.464 1.00 97.38 198 SER A C 1
ATOM 1516 O O . SER A 1 198 ? 6.888 -10.961 12.600 1.00 97.38 198 SER A O 1
ATOM 1518 N N . GLN A 1 199 ? 7.815 -9.520 11.144 1.00 96.81 199 GLN A N 1
ATOM 1519 C CA . GLN A 1 199 ? 7.954 -8.395 12.072 1.00 96.81 199 GLN A CA 1
ATOM 1520 C C . GLN A 1 199 ? 6.666 -7.566 12.188 1.00 96.81 199 GLN A C 1
ATOM 1522 O O . GLN A 1 199 ? 6.514 -6.791 13.134 1.00 96.81 199 GLN A O 1
ATOM 1527 N N . VAL A 1 200 ? 5.736 -7.706 11.237 1.00 97.94 200 VAL A N 1
ATOM 1528 C CA . VAL A 1 200 ? 4.462 -6.984 11.268 1.00 97.94 200 VAL A CA 1
ATOM 1529 C C . VAL A 1 200 ? 3.548 -7.629 12.316 1.00 97.94 200 VAL A C 1
ATOM 1531 O O . VAL A 1 200 ? 3.333 -8.842 12.267 1.00 97.94 200 VAL A O 1
ATOM 1534 N N . PRO A 1 201 ? 2.966 -6.851 13.251 1.00 97.75 201 PRO A N 1
ATOM 1535 C CA . PRO A 1 201 ? 2.071 -7.396 14.264 1.00 97.75 201 PRO A CA 1
ATOM 1536 C C . PRO A 1 201 ? 0.896 -8.157 13.643 1.00 97.75 201 PRO A C 1
ATOM 1538 O O . PRO A 1 201 ? 0.226 -7.637 12.751 1.00 97.75 201 PRO A O 1
ATOM 1541 N N . GLU A 1 202 ? 0.572 -9.339 14.173 1.00 97.62 202 GLU A N 1
ATOM 1542 C CA . GLU A 1 202 ? -0.543 -10.161 13.673 1.00 97.62 202 GLU A CA 1
ATOM 1543 C C . GLU A 1 202 ? -1.878 -9.397 13.699 1.00 97.62 202 GLU A C 1
ATOM 1545 O O . GLU A 1 202 ? -2.670 -9.490 12.769 1.00 97.62 202 GLU A O 1
ATOM 1550 N N . ALA A 1 203 ? -2.083 -8.532 14.699 1.00 97.19 203 ALA A N 1
ATOM 1551 C CA . ALA A 1 203 ? -3.262 -7.668 14.801 1.00 97.19 203 ALA A CA 1
ATOM 1552 C C . ALA A 1 203 ? -3.410 -6.643 13.654 1.00 97.19 203 ALA A C 1
ATOM 1554 O O . ALA A 1 203 ? -4.476 -6.043 13.508 1.00 97.19 203 ALA A O 1
ATOM 1555 N N . ALA A 1 204 ? -2.352 -6.400 12.875 1.00 97.88 204 ALA A N 1
ATOM 1556 C CA . ALA A 1 204 ? -2.373 -5.551 11.688 1.00 97.88 204 ALA A CA 1
ATOM 1557 C C . ALA A 1 204 ? -2.625 -6.343 10.397 1.00 97.88 204 ALA A C 1
ATOM 1559 O O . ALA A 1 204 ? -2.825 -5.725 9.358 1.00 97.88 204 ALA A O 1
ATOM 1560 N N . ILE A 1 205 ? -2.621 -7.678 10.437 1.00 98.25 205 ILE A N 1
ATOM 1561 C CA . ILE A 1 205 ? -2.820 -8.550 9.277 1.00 98.25 205 ILE A CA 1
ATOM 1562 C C . ILE A 1 205 ? -4.217 -9.159 9.369 1.00 98.25 205 ILE A C 1
ATOM 1564 O O . ILE A 1 205 ? -4.570 -9.801 10.356 1.00 98.25 205 ILE A O 1
ATOM 1568 N N . ARG A 1 206 ? -5.038 -8.981 8.332 1.00 96.81 206 ARG A N 1
ATOM 1569 C CA . ARG A 1 206 ? -6.393 -9.543 8.314 1.00 96.81 206 ARG A CA 1
ATOM 1570 C C . ARG A 1 206 ? -6.804 -9.981 6.921 1.00 96.81 206 ARG A C 1
ATOM 1572 O O . ARG A 1 206 ? -6.446 -9.364 5.922 1.00 96.81 206 ARG A O 1
ATOM 1579 N N . ARG A 1 207 ? -7.592 -11.053 6.864 1.00 94.06 207 ARG A N 1
ATOM 1580 C CA . ARG A 1 207 ? -8.258 -11.473 5.635 1.00 94.06 207 ARG A CA 1
ATOM 1581 C C . ARG A 1 207 ? -9.259 -10.393 5.215 1.00 94.06 207 ARG A C 1
ATOM 1583 O O . ARG A 1 207 ? -10.027 -9.914 6.051 1.00 94.06 207 ARG A O 1
ATOM 1590 N N . LEU A 1 208 ? -9.226 -9.999 3.945 1.00 90.00 208 LEU A N 1
ATOM 1591 C CA . LEU A 1 208 ? -10.069 -8.915 3.424 1.00 90.00 208 LEU A CA 1
ATOM 1592 C C . LEU A 1 208 ? -11.443 -9.400 2.961 1.00 90.00 208 LEU A C 1
ATOM 1594 O O . LEU A 1 208 ? -12.389 -8.618 2.927 1.00 90.00 208 LEU A O 1
ATOM 1598 N N . THR A 1 209 ? -11.554 -10.691 2.665 1.00 86.19 209 THR A N 1
ATOM 1599 C CA . THR A 1 209 ? -12.789 -11.366 2.268 1.00 86.19 209 THR A CA 1
ATOM 1600 C C . THR A 1 209 ? -13.138 -12.480 3.253 1.00 86.19 209 THR A C 1
ATOM 1602 O O . THR A 1 209 ? -12.366 -12.829 4.145 1.00 86.19 209 THR A O 1
ATOM 1605 N N . ASP A 1 210 ? -14.340 -13.030 3.142 1.00 83.50 210 ASP A N 1
ATOM 1606 C CA . ASP A 1 210 ? -14.799 -14.176 3.932 1.00 83.50 210 ASP A CA 1
ATOM 1607 C C . ASP A 1 210 ? -14.153 -15.500 3.486 1.00 83.50 210 ASP A C 1
ATOM 1609 O O . ASP A 1 210 ? -14.198 -16.495 4.211 1.00 83.50 210 ASP A O 1
ATOM 1613 N N . ARG A 1 211 ? -13.528 -15.515 2.304 1.00 80.69 211 ARG A N 1
ATOM 1614 C CA . ARG A 1 211 ? -12.953 -16.705 1.673 1.00 80.69 211 ARG A CA 1
ATOM 1615 C C . ARG A 1 211 ? -11.432 -16.615 1.545 1.00 80.69 211 ARG A C 1
ATOM 1617 O O . ARG A 1 211 ? -10.884 -15.520 1.456 1.00 80.69 211 ARG A O 1
ATOM 1624 N N . PRO A 1 212 ? -10.737 -17.762 1.498 1.00 84.69 212 PRO A N 1
ATOM 1625 C CA . PRO A 1 212 ? -9.346 -17.816 1.078 1.00 84.69 212 PRO A CA 1
ATOM 1626 C C . PRO A 1 212 ? -9.118 -17.202 -0.298 1.00 84.69 212 PRO A C 1
ATOM 1628 O O . PRO A 1 212 ? -9.833 -17.510 -1.251 1.00 84.69 212 PRO A O 1
ATOM 1631 N N . GLU A 1 213 ? -8.100 -16.354 -0.384 1.00 85.69 213 GLU A N 1
ATOM 1632 C CA . GLU A 1 213 ? -7.621 -15.755 -1.623 1.00 85.69 213 GLU A CA 1
ATOM 1633 C C . GLU A 1 213 ? -6.230 -16.324 -1.860 1.00 85.69 213 GLU A C 1
ATOM 1635 O O . GLU A 1 213 ? -5.284 -15.932 -1.194 1.00 85.69 213 GLU A O 1
ATOM 1640 N N . LEU A 1 214 ? -6.091 -17.300 -2.753 1.00 87.88 214 LEU A N 1
ATOM 1641 C CA . LEU A 1 214 ? -4.828 -18.031 -2.873 1.00 87.88 214 LEU A CA 1
ATOM 1642 C C . LEU A 1 214 ? -4.013 -17.560 -4.080 1.00 87.88 214 LEU A C 1
ATOM 1644 O O . LEU A 1 214 ? -4.526 -17.480 -5.200 1.00 87.88 214 LEU A O 1
ATOM 1648 N N . VAL A 1 215 ? -2.724 -17.329 -3.845 1.00 86.69 215 VAL A N 1
ATOM 1649 C CA . VAL A 1 215 ? -1.664 -17.261 -4.856 1.00 86.69 215 VAL A CA 1
ATOM 1650 C C . VAL A 1 215 ? -0.925 -18.594 -4.843 1.00 86.69 215 VAL A C 1
ATOM 1652 O O . VAL A 1 215 ? -0.647 -19.142 -3.777 1.00 86.69 215 VAL A O 1
ATOM 1655 N N . PHE A 1 216 ? -0.531 -19.101 -6.009 1.00 87.44 216 PHE A N 1
ATOM 1656 C CA . PHE A 1 216 ? 0.241 -20.342 -6.107 1.00 87.44 216 PHE A CA 1
ATOM 1657 C C . PHE A 1 216 ? 1.648 -20.085 -6.649 1.00 87.44 216 PHE A C 1
ATOM 1659 O O . PHE A 1 216 ? 1.861 -20.360 -7.820 1.00 87.44 216 PHE A O 1
ATOM 1666 N N . PRO A 1 217 ? 2.635 -19.616 -5.855 1.00 85.88 217 PRO A N 1
ATOM 1667 C CA . PRO A 1 217 ? 3.962 -19.221 -6.350 1.00 85.88 217 PRO A CA 1
ATOM 1668 C C . PRO A 1 217 ? 4.670 -20.243 -7.248 1.00 85.88 217 PRO A C 1
ATOM 1670 O O . PRO A 1 217 ? 5.399 -19.869 -8.161 1.00 85.88 217 PRO A O 1
ATOM 1673 N N . LYS A 1 218 ? 4.426 -21.538 -7.013 1.00 83.31 218 LYS A N 1
ATOM 1674 C CA . LYS A 1 218 ? 5.018 -22.653 -7.767 1.00 83.31 218 LYS A CA 1
ATOM 1675 C C . LYS A 1 218 ? 4.261 -23.029 -9.053 1.00 83.31 218 LYS A C 1
ATOM 1677 O O . LYS A 1 218 ? 4.705 -23.929 -9.750 1.00 83.31 218 LYS A O 1
ATOM 1682 N N . GLY A 1 219 ? 3.147 -22.363 -9.372 1.00 74.38 219 GLY A N 1
ATOM 1683 C CA . GLY A 1 219 ? 2.388 -22.572 -10.613 1.00 74.38 219 GLY A CA 1
ATOM 1684 C C . GLY A 1 219 ? 1.440 -23.780 -10.632 1.00 74.38 219 GLY A C 1
ATOM 1685 O O . GLY A 1 219 ? 0.989 -24.154 -11.706 1.00 74.38 219 GLY A O 1
ATOM 1686 N N . ASN A 1 220 ? 1.116 -24.371 -9.475 1.00 71.94 220 ASN A N 1
ATOM 1687 C CA . ASN A 1 220 ? 0.250 -25.561 -9.351 1.00 71.94 220 ASN A CA 1
ATOM 1688 C C . ASN A 1 220 ? -1.229 -25.208 -9.077 1.00 71.94 220 ASN A C 1
ATOM 1690 O O . ASN A 1 220 ? -1.915 -25.902 -8.323 1.00 71.94 220 ASN A O 1
ATOM 1694 N N . GLY A 1 221 ? -1.705 -24.063 -9.573 1.00 70.38 221 GLY A N 1
ATOM 1695 C CA . GLY A 1 221 ? -3.056 -23.584 -9.261 1.00 70.38 221 GLY A CA 1
ATOM 1696 C C . GLY A 1 221 ? -4.175 -24.332 -9.990 1.00 70.38 221 GLY A C 1
ATOM 1697 O O . GLY A 1 221 ? -5.312 -24.369 -9.524 1.00 70.38 221 GLY A O 1
ATOM 1698 N N . ASP A 1 222 ? -3.841 -24.998 -11.092 1.00 69.44 222 ASP A N 1
ATOM 1699 C CA . ASP A 1 222 ? -4.716 -25.892 -11.856 1.00 69.44 222 ASP A CA 1
ATOM 1700 C C . ASP A 1 222 ? -5.272 -27.058 -11.022 1.00 69.44 222 ASP A C 1
ATOM 1702 O O . ASP A 1 222 ? -6.357 -27.564 -11.303 1.00 69.44 222 ASP A O 1
ATOM 1706 N N . GLN A 1 223 ? -4.568 -27.442 -9.955 1.00 70.38 223 GLN A N 1
ATOM 1707 C CA . GLN A 1 223 ? -4.980 -28.498 -9.029 1.00 70.38 223 GLN A CA 1
ATOM 1708 C C . GLN A 1 223 ? -5.981 -28.030 -7.962 1.00 70.38 223 GLN A C 1
ATOM 1710 O O . GLN A 1 223 ? -6.522 -28.860 -7.227 1.00 70.38 223 GLN A O 1
ATOM 1715 N N . TYR A 1 224 ? -6.234 -26.723 -7.839 1.00 79.25 224 TYR A N 1
ATOM 1716 C CA . TYR A 1 224 ? -7.124 -26.189 -6.814 1.00 79.25 224 TYR A CA 1
ATOM 1717 C C . TYR A 1 224 ? -8.563 -26.035 -7.317 1.00 79.25 224 TYR A C 1
ATOM 1719 O O . TYR A 1 224 ? -8.899 -25.112 -8.064 1.00 79.25 224 TYR A O 1
ATOM 1727 N N . ASP A 1 225 ? -9.448 -26.906 -6.833 1.00 77.81 225 ASP A N 1
ATOM 1728 C CA . ASP A 1 225 ? -10.890 -26.761 -7.012 1.00 77.81 225 ASP A CA 1
ATOM 1729 C C . ASP A 1 225 ? -11.513 -25.997 -5.835 1.00 77.81 225 ASP A C 1
ATOM 1731 O O . ASP A 1 225 ? -11.847 -26.567 -4.795 1.00 77.81 225 ASP A O 1
ATOM 1735 N N . ALA A 1 226 ? -11.707 -24.689 -6.022 1.00 73.94 226 ALA A N 1
ATOM 1736 C CA . ALA A 1 226 ? -12.378 -23.820 -5.053 1.00 73.94 226 ALA A CA 1
ATOM 1737 C C . ALA A 1 226 ? -13.855 -24.194 -4.802 1.00 73.94 226 ALA A C 1
ATOM 1739 O O . ALA A 1 226 ? -14.456 -23.682 -3.859 1.00 73.94 226 ALA A O 1
ATOM 1740 N N . THR A 1 227 ? -14.458 -25.027 -5.660 1.00 76.88 227 THR A N 1
ATOM 1741 C CA . THR A 1 227 ? -15.863 -25.454 -5.560 1.00 76.88 227 THR A CA 1
ATOM 1742 C C . THR A 1 227 ? -16.043 -26.785 -4.834 1.00 76.88 227 THR A C 1
ATOM 1744 O O . THR A 1 227 ? -17.174 -27.155 -4.513 1.00 76.88 227 THR A O 1
ATOM 1747 N N . ALA A 1 228 ? -14.948 -27.483 -4.521 1.00 79.19 228 ALA A N 1
ATOM 1748 C CA . ALA A 1 228 ? -14.990 -28.706 -3.735 1.00 79.19 228 ALA A CA 1
ATOM 1749 C C . ALA A 1 228 ? -15.605 -28.450 -2.348 1.00 79.19 228 ALA A C 1
ATOM 1751 O O . ALA A 1 228 ? -15.421 -27.388 -1.759 1.00 79.19 228 ALA A O 1
ATOM 1752 N N . ALA A 1 229 ? -16.289 -29.450 -1.781 1.00 81.56 229 ALA A N 1
ATOM 1753 C CA . ALA A 1 229 ? -16.930 -29.331 -0.464 1.00 81.56 229 ALA A CA 1
ATOM 1754 C C . ALA A 1 229 ? -15.940 -29.010 0.675 1.00 81.56 229 ALA A C 1
ATOM 1756 O O . ALA A 1 229 ? -16.320 -28.402 1.668 1.00 81.56 229 ALA A O 1
ATOM 1757 N N . ASN A 1 230 ? -14.675 -29.416 0.521 1.00 79.81 230 ASN A N 1
ATOM 1758 C CA . ASN A 1 230 ? -13.569 -29.127 1.434 1.00 79.81 230 ASN A CA 1
ATOM 1759 C C . ASN A 1 230 ? -12.320 -28.781 0.610 1.00 79.81 230 ASN A C 1
ATOM 1761 O O . ASN A 1 230 ? -11.456 -29.645 0.418 1.00 79.81 230 ASN A O 1
ATOM 1765 N N . PRO A 1 231 ? -12.226 -27.553 0.075 1.00 79.88 231 PRO A N 1
ATOM 1766 C CA . PRO A 1 231 ? -11.131 -27.182 -0.801 1.00 79.88 231 PRO A CA 1
ATOM 1767 C C . PRO A 1 231 ? -9.849 -27.102 0.031 1.00 79.88 231 PRO A C 1
ATOM 1769 O O . PRO A 1 231 ? -9.710 -26.255 0.913 1.00 79.88 231 PRO A O 1
ATOM 1772 N N . ARG A 1 232 ? -8.905 -28.012 -0.222 1.00 82.75 232 ARG A N 1
ATOM 1773 C CA . ARG A 1 232 ? -7.584 -27.986 0.415 1.00 82.75 232 ARG A CA 1
ATOM 1774 C C . ARG A 1 232 ? -6.631 -27.197 -0.479 1.00 82.75 232 ARG A C 1
ATOM 1776 O O . ARG A 1 232 ? -6.467 -27.585 -1.635 1.00 82.75 232 ARG A O 1
ATOM 1783 N N . PRO A 1 233 ? -6.015 -26.108 0.013 1.00 83.25 233 PRO A N 1
ATOM 1784 C CA . PRO A 1 233 ? -4.978 -25.418 -0.739 1.00 83.25 233 PRO A CA 1
ATOM 1785 C C . PRO A 1 233 ? -3.856 -26.410 -1.095 1.00 83.25 233 PRO A C 1
ATOM 1787 O O . PRO A 1 233 ? -3.421 -27.144 -0.202 1.00 83.25 233 PRO A O 1
ATOM 1790 N N . PRO A 1 234 ? -3.391 -26.476 -2.356 1.00 82.38 234 PRO A N 1
ATOM 1791 C CA . PRO A 1 234 ? -2.219 -27.265 -2.712 1.00 82.38 234 PRO A CA 1
ATOM 1792 C C . PRO A 1 234 ? -0.992 -26.828 -1.905 1.00 82.38 234 PRO A C 1
ATOM 1794 O O . PRO A 1 234 ? -0.903 -25.700 -1.411 1.00 82.38 234 PRO A O 1
ATOM 1797 N N . GLU A 1 235 ? -0.025 -27.733 -1.774 1.00 84.56 235 GLU A N 1
ATOM 1798 C CA . GLU A 1 235 ? 1.206 -27.454 -1.041 1.00 84.56 235 GLU A CA 1
ATOM 1799 C C . GLU A 1 235 ? 1.941 -26.241 -1.635 1.00 84.56 235 GLU A C 1
ATOM 1801 O O . GLU A 1 235 ? 2.188 -26.153 -2.839 1.00 84.56 235 GLU A O 1
ATOM 1806 N N . GLY A 1 236 ? 2.299 -25.288 -0.772 1.00 86.75 236 GLY A N 1
ATOM 1807 C CA . GLY A 1 236 ? 2.948 -24.044 -1.181 1.00 86.75 236 GLY A CA 1
ATOM 1808 C C . GLY A 1 236 ? 1.995 -22.960 -1.689 1.00 86.75 236 GLY A C 1
ATOM 1809 O O . GLY A 1 236 ? 2.478 -21.912 -2.113 1.00 86.75 236 GLY A O 1
ATOM 1810 N N . ALA A 1 237 ? 0.675 -23.170 -1.633 1.00 89.81 237 ALA A N 1
ATOM 1811 C CA . ALA A 1 237 ? -0.290 -22.089 -1.789 1.00 89.81 237 ALA A CA 1
ATOM 1812 C C . ALA A 1 237 ? -0.094 -21.031 -0.695 1.00 89.81 237 ALA A C 1
ATOM 1814 O O . ALA A 1 237 ? 0.093 -21.347 0.482 1.00 89.81 237 ALA A O 1
ATOM 1815 N N . VAL A 1 238 ? -0.155 -19.768 -1.096 1.00 91.38 238 VAL A N 1
ATOM 1816 C CA . VAL A 1 238 ? -0.052 -18.612 -0.216 1.00 91.38 238 VAL A CA 1
ATOM 1817 C C . VAL A 1 238 ? -1.406 -17.941 -0.164 1.00 91.38 238 VAL A C 1
ATOM 1819 O O . VAL A 1 238 ? -1.920 -17.479 -1.175 1.00 91.38 238 VAL A O 1
ATOM 1822 N N . ASP A 1 239 ? -1.970 -17.880 1.027 1.00 92.44 239 ASP A N 1
ATOM 1823 C CA . ASP A 1 239 ? -3.202 -17.156 1.273 1.00 92.44 239 ASP A CA 1
ATOM 1824 C C . ASP A 1 239 ? -2.926 -15.654 1.403 1.00 92.44 239 ASP A C 1
ATOM 1826 O O . ASP A 1 239 ? -1.955 -15.255 2.050 1.00 92.44 239 ASP A O 1
ATOM 1830 N N . VAL A 1 240 ? -3.747 -14.833 0.757 1.00 91.62 240 VAL A N 1
ATOM 1831 C CA . VAL A 1 240 ? -3.577 -13.388 0.619 1.00 91.62 240 VAL A CA 1
ATOM 1832 C C . VAL A 1 240 ? -4.427 -12.681 1.661 1.00 91.62 240 VAL A C 1
ATOM 1834 O O . VAL A 1 240 ? -5.644 -12.837 1.747 1.00 91.62 240 VAL A O 1
ATOM 1837 N N . PHE A 1 241 ? -3.750 -11.881 2.471 1.00 95.56 241 PHE A N 1
ATOM 1838 C CA . PHE A 1 241 ? -4.344 -11.004 3.464 1.00 95.56 241 PHE A CA 1
ATOM 1839 C C . PHE A 1 241 ? -4.130 -9.554 3.018 1.00 95.56 241 PHE A C 1
ATOM 1841 O O . PHE A 1 241 ? -3.512 -9.280 1.989 1.00 95.56 241 PHE A O 1
ATOM 1848 N N . GLY A 1 242 ? -4.638 -8.611 3.799 1.00 95.81 242 GLY A N 1
ATOM 1849 C CA . GLY A 1 242 ? -4.244 -7.214 3.717 1.00 95.81 242 GLY A CA 1
ATOM 1850 C C . GLY A 1 242 ? -3.784 -6.705 5.071 1.00 95.81 242 GLY A C 1
ATOM 1851 O O . GLY A 1 242 ? -3.881 -7.397 6.091 1.00 95.81 242 GLY A O 1
ATOM 1852 N N . PHE A 1 243 ? -3.312 -5.465 5.070 1.00 98.00 243 PHE A N 1
ATOM 1853 C CA . PHE A 1 243 ? -2.998 -4.750 6.295 1.00 98.00 243 PHE A CA 1
ATOM 1854 C C . PHE A 1 243 ? -4.162 -3.856 6.700 1.00 98.00 243 PHE A C 1
ATOM 1856 O O . PHE A 1 243 ? -4.742 -3.165 5.862 1.00 98.00 243 PHE A O 1
ATOM 1863 N N . VAL A 1 244 ? -4.486 -3.861 7.990 1.00 97.94 244 VAL A N 1
ATOM 1864 C CA . VAL A 1 244 ? -5.578 -3.076 8.563 1.00 97.94 244 VAL A CA 1
ATOM 1865 C C . VAL A 1 244 ? -5.082 -2.110 9.632 1.00 97.94 244 VAL A C 1
ATOM 1867 O O . VAL A 1 244 ? -4.161 -2.395 10.408 1.00 97.94 244 VAL A O 1
ATOM 1870 N N . ASP A 1 245 ? -5.728 -0.955 9.693 1.00 97.81 245 ASP A N 1
ATOM 1871 C CA . ASP A 1 245 ? -5.489 0.046 10.725 1.00 97.81 245 ASP A CA 1
ATOM 1872 C C . ASP A 1 245 ? -6.111 -0.350 12.078 1.00 97.81 245 ASP A C 1
ATOM 1874 O O . ASP A 1 245 ? -6.670 -1.441 12.252 1.00 97.81 245 ASP A O 1
ATOM 1878 N N . ALA A 1 246 ? -5.987 0.519 13.084 1.00 97.75 246 ALA A N 1
ATOM 1879 C CA . ALA A 1 246 ? -6.516 0.257 14.423 1.00 97.75 246 ALA A CA 1
ATOM 1880 C C . ALA A 1 246 ? -8.055 0.186 14.489 1.00 97.75 246 ALA A C 1
ATOM 1882 O O . ALA A 1 246 ? -8.590 -0.305 15.485 1.00 97.75 246 ALA A O 1
ATOM 1883 N N . TRP A 1 247 ? -8.761 0.624 13.443 1.00 96.62 247 TRP A N 1
ATOM 1884 C CA . TRP A 1 247 ? -10.209 0.471 13.291 1.00 96.62 247 TRP A CA 1
ATOM 1885 C C . TRP A 1 247 ? -10.589 -0.819 12.548 1.00 96.62 247 TRP A C 1
ATOM 1887 O O . TRP A 1 247 ? -11.772 -1.132 12.414 1.00 96.62 247 TRP A O 1
ATOM 1897 N N . GLY A 1 248 ? -9.604 -1.605 12.099 1.00 96.25 248 GLY A N 1
ATOM 1898 C CA . GLY A 1 248 ? -9.828 -2.827 11.330 1.00 96.25 248 GLY A CA 1
ATOM 1899 C C . GLY A 1 248 ? -10.220 -2.556 9.877 1.00 96.25 248 GLY A C 1
ATOM 1900 O O . GLY A 1 248 ? -10.744 -3.457 9.210 1.00 96.25 248 GLY A O 1
ATOM 1901 N N . VAL A 1 249 ? -9.992 -1.334 9.395 1.00 95.44 249 VAL A N 1
ATOM 1902 C CA . VAL A 1 249 ? -10.217 -0.932 8.009 1.00 95.44 249 VAL A CA 1
ATOM 1903 C C . VAL A 1 249 ? -8.950 -1.225 7.198 1.00 95.44 249 VAL A C 1
ATOM 1905 O O . VAL A 1 249 ? -7.848 -0.962 7.690 1.00 95.44 249 VAL A O 1
ATOM 1908 N N . PRO A 1 250 ? -9.063 -1.807 5.989 1.00 95.25 250 PRO A N 1
ATOM 1909 C CA . PRO A 1 250 ? -7.912 -2.011 5.115 1.00 95.25 250 PRO A CA 1
ATOM 1910 C C . PRO A 1 250 ? -7.226 -0.680 4.804 1.00 95.25 250 PRO A C 1
ATOM 1912 O O . PRO A 1 250 ? -7.889 0.312 4.515 1.00 95.25 250 PRO A O 1
ATOM 1915 N N . MET A 1 251 ? -5.901 -0.655 4.892 1.00 95.69 251 MET A N 1
ATOM 1916 C CA . MET A 1 251 ? -5.115 0.502 4.465 1.00 95.69 251 MET A CA 1
ATOM 1917 C C . MET A 1 251 ? -4.919 0.476 2.951 1.00 95.69 251 MET A C 1
ATOM 1919 O O . MET A 1 251 ? -4.901 -0.595 2.353 1.00 95.69 251 MET A O 1
ATOM 1923 N N . ASP A 1 252 ? -4.688 1.635 2.343 1.00 91.44 252 ASP A N 1
ATOM 1924 C CA . ASP A 1 252 ? -4.161 1.706 0.984 1.00 91.44 252 ASP A CA 1
ATOM 1925 C C . ASP A 1 252 ? -2.633 1.661 1.011 1.00 91.44 252 ASP A C 1
ATOM 1927 O O . ASP A 1 252 ? -1.995 2.242 1.893 1.00 91.44 252 ASP A O 1
ATOM 1931 N N . TYR A 1 253 ? -2.049 1.041 -0.010 1.00 93.00 253 TYR A N 1
ATOM 1932 C CA . TYR A 1 253 ? -0.623 1.114 -0.306 1.00 93.00 253 TYR A CA 1
ATOM 1933 C C . TYR A 1 253 ? -0.418 1.744 -1.679 1.00 93.00 253 TYR A C 1
ATOM 1935 O O . TYR A 1 253 ? -1.142 1.446 -2.623 1.00 93.00 253 TYR A O 1
ATOM 1943 N N . PHE A 1 254 ? 0.564 2.623 -1.814 1.00 89.75 254 PHE A N 1
ATOM 1944 C CA . PHE A 1 254 ? 0.978 3.124 -3.117 1.00 89.75 254 PHE A CA 1
ATOM 1945 C C . PHE A 1 254 ? 2.411 3.639 -3.068 1.00 89.75 254 PHE A C 1
ATOM 1947 O O . PHE A 1 254 ? 2.980 3.862 -2.003 1.00 89.75 254 PHE A O 1
ATOM 1954 N N . VAL A 1 255 ? 2.992 3.853 -4.243 1.00 89.62 255 VAL A N 1
ATOM 1955 C CA . VAL A 1 255 ? 4.307 4.471 -4.399 1.00 89.62 255 VAL A CA 1
ATOM 1956 C C . VAL A 1 255 ? 4.090 5.831 -5.036 1.00 89.62 255 VAL A C 1
ATOM 1958 O O . VAL A 1 255 ? 3.495 5.961 -6.110 1.00 89.62 255 VAL A O 1
ATOM 1961 N N . GLN A 1 256 ? 4.556 6.861 -4.349 1.00 88.12 256 GLN A N 1
ATOM 1962 C CA . GLN A 1 256 ? 4.694 8.176 -4.937 1.00 88.12 256 GLN A CA 1
ATOM 1963 C C . GLN A 1 256 ? 5.995 8.237 -5.706 1.00 88.12 256 GLN A C 1
ATOM 1965 O O . GLN A 1 256 ? 7.022 7.740 -5.253 1.00 88.12 256 GLN A O 1
ATOM 1970 N N . VAL A 1 257 ? 5.941 8.847 -6.878 1.00 85.69 257 VAL A N 1
ATOM 1971 C CA . VAL A 1 257 ? 7.105 9.033 -7.727 1.00 85.69 257 VAL A CA 1
ATOM 1972 C C . VAL A 1 257 ? 7.357 10.510 -7.909 1.00 85.69 257 VAL A C 1
ATOM 1974 O O . VAL A 1 257 ? 6.428 11.282 -8.153 1.00 85.69 257 VAL A O 1
ATOM 1977 N N . LYS A 1 258 ? 8.622 10.897 -7.789 1.00 88.31 258 LYS A N 1
ATOM 1978 C CA . LYS A 1 258 ? 9.081 12.216 -8.189 1.00 88.31 258 LYS A CA 1
ATOM 1979 C C . LYS A 1 258 ? 9.509 12.138 -9.636 1.00 88.31 258 LYS A C 1
ATOM 1981 O O . LYS A 1 258 ? 10.366 11.323 -9.985 1.00 88.31 258 LYS A O 1
ATOM 1986 N N . VAL A 1 259 ? 8.951 13.008 -10.463 1.00 83.44 259 VAL A N 1
ATOM 1987 C CA . VAL A 1 259 ? 9.420 13.182 -11.835 1.00 83.44 259 VAL A CA 1
ATOM 1988 C C . VAL A 1 259 ? 10.153 14.494 -12.002 1.00 83.44 259 VAL A C 1
ATOM 1990 O O . VAL A 1 259 ? 9.839 15.486 -11.343 1.00 83.44 259 VAL A O 1
ATOM 1993 N N . ALA A 1 260 ? 11.116 14.487 -12.911 1.00 83.06 260 ALA A N 1
ATOM 1994 C CA . ALA A 1 260 ? 11.799 15.679 -13.377 1.00 83.06 260 ALA A CA 1
ATOM 1995 C C . ALA A 1 260 ? 11.970 15.608 -14.896 1.00 83.06 260 ALA A C 1
ATOM 1997 O O . ALA A 1 260 ? 12.089 14.518 -15.466 1.00 83.06 260 ALA A O 1
ATOM 1998 N N . PHE A 1 261 ? 11.973 16.768 -15.546 1.00 80.00 261 PHE A N 1
ATOM 1999 C CA . PHE A 1 261 ? 12.270 16.885 -16.966 1.00 80.00 261 PHE A CA 1
ATOM 2000 C C . PHE A 1 261 ? 13.784 17.044 -17.151 1.00 80.00 261 PHE A C 1
ATOM 2002 O O . PHE A 1 261 ? 14.328 18.139 -17.039 1.00 80.00 261 PHE A O 1
ATOM 2009 N N . ILE A 1 262 ? 14.484 15.926 -17.354 1.00 81.62 262 ILE A N 1
ATOM 2010 C CA . ILE A 1 262 ? 15.953 15.871 -17.374 1.00 81.62 262 ILE A CA 1
ATOM 2011 C C . ILE A 1 262 ? 16.467 15.077 -18.573 1.00 81.62 262 ILE A C 1
ATOM 2013 O O . ILE A 1 262 ? 15.761 14.248 -19.151 1.00 81.62 262 ILE A O 1
ATOM 2017 N N . THR A 1 263 ? 17.717 15.329 -18.957 1.00 84.44 263 THR A N 1
ATOM 2018 C CA . THR A 1 263 ? 18.410 14.522 -19.965 1.00 84.44 263 THR A CA 1
ATOM 2019 C C . THR A 1 263 ? 18.758 13.171 -19.360 1.00 84.44 263 THR A C 1
ATOM 2021 O O . THR A 1 263 ? 19.543 13.089 -18.416 1.00 84.44 263 THR A O 1
ATOM 2024 N N . GLY A 1 264 ? 18.153 12.107 -19.888 1.00 80.75 264 GLY A N 1
ATOM 2025 C CA . GLY A 1 264 ? 18.486 10.744 -19.493 1.00 80.75 264 GLY A CA 1
ATOM 2026 C C . GLY A 1 264 ? 19.871 10.335 -19.993 1.00 80.75 264 GLY A C 1
ATOM 2027 O O . GLY A 1 264 ? 20.470 10.985 -20.847 1.00 80.75 264 GLY A O 1
ATOM 2028 N N . GLU A 1 265 ? 20.378 9.199 -19.519 1.00 79.06 265 GLU A N 1
ATOM 2029 C CA . GLU A 1 265 ? 21.652 8.666 -20.030 1.00 79.06 265 GLU A CA 1
ATOM 2030 C C . GLU A 1 265 ? 21.578 8.222 -21.504 1.00 79.06 265 GLU A C 1
ATOM 2032 O O . GLU A 1 265 ? 22.602 7.950 -22.125 1.00 79.06 265 GLU A O 1
ATOM 2037 N N . ASP A 1 266 ? 20.373 8.123 -22.076 1.00 78.25 266 ASP A N 1
ATOM 2038 C CA . ASP A 1 266 ? 20.183 7.968 -23.519 1.00 78.25 266 ASP A CA 1
ATOM 2039 C C . ASP A 1 266 ? 20.497 9.249 -24.307 1.00 78.25 266 ASP A C 1
ATOM 2041 O O . ASP A 1 266 ? 20.402 9.250 -25.532 1.00 78.25 266 ASP A O 1
ATOM 2045 N N . GLY A 1 267 ? 20.883 10.329 -23.621 1.00 82.69 267 GLY A N 1
ATOM 2046 C CA . GLY A 1 267 ? 21.135 11.641 -24.208 1.00 82.69 267 GLY A CA 1
ATOM 2047 C C . GLY A 1 267 ? 19.852 12.372 -24.600 1.00 82.69 267 GLY A C 1
ATOM 2048 O O . GLY A 1 267 ? 19.922 13.447 -25.189 1.00 82.69 267 GLY A O 1
ATOM 2049 N N . LEU A 1 268 ? 18.683 11.804 -24.287 1.00 79.38 268 LEU A N 1
ATOM 2050 C CA . LEU A 1 268 ? 17.388 12.360 -24.652 1.00 79.38 268 LEU A CA 1
ATOM 2051 C C . LEU A 1 268 ? 16.781 13.102 -23.464 1.00 79.38 268 LEU A C 1
ATOM 2053 O O . LEU A 1 268 ? 16.625 12.546 -22.374 1.00 79.38 268 LEU A O 1
ATOM 2057 N N . LEU A 1 269 ? 16.396 14.353 -23.703 1.00 78.44 269 LEU A N 1
ATOM 2058 C CA . LEU A 1 269 ? 15.626 15.158 -22.762 1.00 78.44 269 LEU A CA 1
ATOM 2059 C C . LEU A 1 269 ? 14.200 14.607 -22.644 1.00 78.44 269 LEU A C 1
ATOM 2061 O O . LEU A 1 269 ? 13.542 14.324 -23.649 1.00 78.44 269 LEU A O 1
ATOM 2065 N N . GLY A 1 270 ? 13.710 14.434 -21.418 1.00 76.00 270 GLY A N 1
ATOM 2066 C CA . GLY A 1 270 ? 12.324 14.050 -21.189 1.00 76.00 270 GLY A CA 1
ATOM 2067 C C . GLY A 1 270 ? 11.971 13.867 -19.719 1.00 76.00 270 GLY A C 1
ATOM 2068 O O . GLY A 1 270 ? 12.818 13.953 -18.836 1.00 76.00 270 GLY A O 1
ATOM 2069 N N . TRP A 1 271 ? 10.702 13.560 -19.456 1.00 77.38 271 TRP A N 1
ATOM 2070 C CA . TRP A 1 271 ? 10.252 13.168 -18.123 1.00 77.38 271 TRP A CA 1
ATOM 2071 C C . TRP A 1 271 ? 10.905 11.853 -17.696 1.00 77.38 271 TRP A C 1
ATOM 2073 O O . TRP A 1 271 ? 10.895 10.872 -18.454 1.00 77.38 271 TRP A O 1
ATOM 2083 N N . ARG A 1 272 ? 11.471 11.849 -16.490 1.00 79.94 272 ARG A N 1
ATOM 2084 C CA . ARG A 1 272 ? 12.139 10.706 -15.855 1.00 79.94 272 ARG A CA 1
ATOM 2085 C C . ARG A 1 272 ? 11.733 10.610 -14.389 1.00 79.94 272 ARG A C 1
ATOM 2087 O O . ARG A 1 272 ? 11.465 11.636 -13.762 1.00 79.94 272 ARG A O 1
ATOM 2094 N N . ILE A 1 273 ? 11.681 9.393 -13.854 1.00 85.12 273 ILE A N 1
ATOM 2095 C CA . ILE A 1 273 ? 11.421 9.144 -12.435 1.00 85.12 273 ILE A CA 1
ATOM 2096 C C . ILE A 1 273 ? 12.747 9.250 -11.688 1.00 85.12 273 ILE A C 1
ATOM 2098 O O . ILE A 1 273 ? 13.608 8.376 -11.795 1.00 85.12 273 ILE A O 1
ATOM 2102 N N . VAL A 1 274 ? 12.884 10.303 -10.889 1.00 87.00 274 VAL A N 1
ATOM 2103 C CA . VAL A 1 274 ? 14.113 10.603 -10.144 1.00 87.00 274 VAL A CA 1
ATOM 2104 C C . VAL A 1 274 ? 14.075 10.119 -8.701 1.00 87.00 274 VAL A C 1
ATOM 2106 O O . VAL A 1 274 ? 15.128 9.928 -8.105 1.00 87.00 274 VAL A O 1
ATOM 2109 N N . ASP A 1 275 ? 12.883 9.911 -8.140 1.00 90.44 275 ASP A N 1
ATOM 2110 C CA . ASP A 1 275 ? 12.725 9.458 -6.758 1.00 90.44 275 ASP A CA 1
ATOM 2111 C C . ASP A 1 275 ? 11.422 8.674 -6.569 1.00 90.44 275 ASP A C 1
ATOM 2113 O O . ASP A 1 275 ? 10.501 8.770 -7.391 1.00 90.44 275 ASP A O 1
ATOM 2117 N N . ARG A 1 276 ? 11.357 7.862 -5.512 1.00 90.50 276 ARG A N 1
ATOM 2118 C CA . ARG A 1 276 ? 10.223 6.992 -5.183 1.00 90.50 276 ARG A CA 1
ATOM 2119 C C . ARG A 1 276 ? 10.049 6.913 -3.673 1.00 90.50 276 ARG A C 1
ATOM 2121 O O . ARG A 1 276 ? 11.015 6.714 -2.951 1.00 90.50 276 ARG A O 1
ATOM 2128 N N . GLN A 1 277 ? 8.807 6.988 -3.213 1.00 92.94 277 GLN A N 1
ATOM 2129 C CA . GLN A 1 277 ? 8.470 6.921 -1.798 1.00 92.94 277 GLN A CA 1
ATOM 2130 C C . GLN A 1 277 ? 7.251 6.011 -1.588 1.00 92.94 277 GLN A C 1
ATOM 2132 O O . GLN A 1 277 ? 6.174 6.320 -2.107 1.00 92.94 277 GLN A O 1
ATOM 2137 N N . PRO A 1 278 ? 7.378 4.886 -0.860 1.00 94.50 278 PRO A N 1
ATOM 2138 C CA . PRO A 1 278 ? 6.232 4.070 -0.491 1.00 94.50 278 PRO A CA 1
ATOM 2139 C C . PRO A 1 278 ? 5.398 4.796 0.568 1.00 94.50 278 PRO A C 1
ATOM 2141 O O . PRO A 1 278 ? 5.929 5.371 1.517 1.00 94.50 278 PRO A O 1
ATOM 2144 N N . VAL A 1 279 ? 4.079 4.751 0.416 1.00 93.50 279 VAL A N 1
ATOM 2145 C CA . VAL A 1 279 ? 3.125 5.404 1.309 1.00 93.50 279 VAL A CA 1
ATOM 2146 C C . VAL A 1 279 ? 2.020 4.421 1.665 1.00 93.50 279 VAL A C 1
ATOM 2148 O O . VAL A 1 279 ? 1.460 3.744 0.801 1.00 93.50 279 VAL A O 1
ATOM 2151 N N . LEU A 1 280 ? 1.691 4.370 2.952 1.00 95.69 280 LEU A N 1
ATOM 2152 C CA . LEU A 1 280 ? 0.472 3.758 3.458 1.00 95.69 280 LEU A CA 1
ATOM 2153 C C . LEU A 1 280 ? -0.510 4.856 3.843 1.00 95.69 280 LEU A C 1
ATOM 2155 O O . LEU A 1 280 ? -0.125 5.870 4.434 1.00 95.69 280 LEU A O 1
ATOM 2159 N N . ARG A 1 281 ? -1.786 4.622 3.553 1.00 94.50 281 ARG A N 1
ATOM 2160 C CA . ARG A 1 281 ? -2.883 5.493 3.965 1.00 94.50 281 ARG A CA 1
ATOM 2161 C C . ARG A 1 281 ? -3.909 4.688 4.750 1.00 94.50 281 ARG A C 1
ATOM 2163 O O . ARG A 1 281 ? -4.454 3.717 4.243 1.00 94.50 281 ARG A O 1
ATOM 2170 N N . SER A 1 282 ? -4.189 5.107 5.978 1.00 95.44 282 SER A N 1
ATOM 2171 C CA . SER A 1 282 ? -5.390 4.700 6.712 1.00 95.44 282 SER A CA 1
ATOM 2172 C C . SER A 1 282 ? -6.469 5.732 6.450 1.00 95.44 282 SER A C 1
ATOM 2174 O O . SER A 1 282 ? -6.182 6.922 6.325 1.00 95.44 282 SER A O 1
ATOM 2176 N N . HIS A 1 283 ? -7.713 5.274 6.389 1.00 91.44 283 HIS A N 1
ATOM 2177 C CA . HIS A 1 283 ? -8.853 6.159 6.210 1.00 91.44 283 HIS A CA 1
ATOM 2178 C C . HIS A 1 283 ? -9.247 6.893 7.500 1.00 91.44 283 HIS A C 1
ATOM 2180 O O . HIS A 1 283 ? -9.996 7.858 7.415 1.00 91.44 283 HIS A O 1
ATOM 2186 N N . GLY A 1 284 ? -8.781 6.440 8.673 1.00 93.44 284 GLY A N 1
ATOM 2187 C CA . GLY A 1 284 ? -9.167 7.001 9.976 1.00 93.44 284 GLY A CA 1
ATOM 2188 C C . GLY A 1 284 ? -10.667 6.895 10.268 1.00 93.44 284 GLY A C 1
ATOM 2189 O O . GLY A 1 284 ? -11.231 7.719 10.983 1.00 93.44 284 GLY A O 1
ATOM 2190 N N . LEU A 1 285 ? -11.336 5.902 9.677 1.00 93.38 285 LEU A N 1
ATOM 2191 C CA . LEU A 1 285 ? -12.777 5.687 9.786 1.00 93.38 285 LEU A CA 1
ATOM 2192 C C . LEU A 1 285 ? -13.062 4.391 10.531 1.00 93.38 285 LEU A C 1
ATOM 2194 O O . LEU A 1 285 ? -12.296 3.434 10.448 1.00 93.38 285 LEU A O 1
ATOM 2198 N N . THR A 1 286 ? -14.201 4.331 11.222 1.00 93.81 286 THR A N 1
ATOM 2199 C CA . THR A 1 286 ? -14.667 3.053 11.765 1.00 93.81 286 THR A CA 1
ATOM 2200 C C . THR A 1 286 ? -15.036 2.100 10.632 1.00 93.81 286 THR A C 1
ATOM 2202 O O . THR A 1 286 ? -15.399 2.524 9.528 1.00 93.81 286 THR A O 1
ATOM 2205 N N . ARG A 1 287 ? -14.977 0.798 10.920 1.00 91.69 287 ARG A N 1
ATOM 2206 C CA . ARG A 1 287 ? -15.313 -0.257 9.964 1.00 91.69 287 ARG A CA 1
ATOM 2207 C C . ARG A 1 287 ? -16.711 -0.073 9.375 1.00 91.69 287 ARG A C 1
ATOM 2209 O O . ARG A 1 287 ? -16.878 -0.182 8.170 1.00 91.69 287 ARG A O 1
ATOM 2216 N N . GLU A 1 288 ? -17.686 0.282 10.204 1.00 92.19 288 GLU A N 1
ATOM 2217 C CA . GLU A 1 288 ? -19.078 0.478 9.793 1.00 92.19 288 GLU A CA 1
ATOM 2218 C C . GLU A 1 288 ? -19.225 1.648 8.812 1.00 92.19 288 GLU A C 1
ATOM 2220 O O . GLU A 1 288 ? -19.985 1.568 7.850 1.00 92.19 288 GLU A O 1
ATOM 2225 N N . VAL A 1 289 ? -18.486 2.739 9.038 1.00 91.69 289 VAL A N 1
ATOM 2226 C CA . VAL A 1 289 ? -18.498 3.915 8.157 1.00 91.69 289 VAL A CA 1
ATOM 2227 C C . VAL A 1 289 ? -17.818 3.602 6.826 1.00 91.69 289 VAL A C 1
ATOM 2229 O O . VAL A 1 289 ? -18.325 3.996 5.774 1.00 91.69 289 VAL A O 1
ATOM 2232 N N . PHE A 1 290 ? -16.702 2.876 6.871 1.00 89.44 290 PHE A N 1
ATOM 2233 C CA . PHE A 1 290 ? -15.982 2.437 5.680 1.00 89.44 290 PHE A CA 1
ATOM 2234 C C . PHE A 1 290 ? -16.812 1.460 4.835 1.00 89.44 290 PHE A C 1
ATOM 2236 O O . PHE A 1 290 ? -16.967 1.669 3.633 1.00 89.44 290 PHE A O 1
ATOM 2243 N N . ASP A 1 291 ? -17.411 0.445 5.464 1.00 86.69 291 ASP A N 1
ATOM 2244 C CA . ASP A 1 291 ? -18.248 -0.559 4.795 1.00 86.69 291 ASP A CA 1
ATOM 2245 C C . ASP A 1 291 ? -19.532 0.070 4.208 1.00 86.69 291 ASP A C 1
ATOM 2247 O O . ASP A 1 291 ? -20.069 -0.419 3.216 1.00 86.69 291 ASP A O 1
ATOM 2251 N N . ALA A 1 292 ? -19.990 1.209 4.746 1.00 87.88 292 ALA A N 1
ATOM 2252 C CA . ALA A 1 292 ? -21.058 2.024 4.158 1.00 87.88 292 ALA A CA 1
ATOM 2253 C C . ALA A 1 292 ? -20.623 2.826 2.908 1.00 87.88 292 ALA A C 1
ATOM 2255 O O . ALA A 1 292 ? -21.409 3.615 2.378 1.00 87.88 292 ALA A O 1
ATOM 2256 N N . GLY A 1 293 ? -19.378 2.669 2.448 1.00 81.81 293 GLY A N 1
ATOM 2257 C CA . GLY A 1 293 ? -18.831 3.322 1.257 1.00 81.81 293 GLY A CA 1
ATOM 2258 C C . GLY A 1 293 ? -18.447 4.789 1.454 1.00 81.81 293 GLY A C 1
ATOM 2259 O O . GLY A 1 293 ? -18.146 5.477 0.478 1.00 81.81 293 GLY A O 1
ATOM 2260 N N . LYS A 1 294 ? -18.449 5.298 2.694 1.00 81.88 294 LYS A N 1
ATOM 2261 C CA . LYS A 1 294 ? -18.038 6.679 2.970 1.00 81.88 294 LYS A CA 1
ATOM 2262 C C . LYS A 1 294 ? -16.517 6.792 2.936 1.00 81.88 294 LYS A C 1
ATOM 2264 O O . LYS A 1 294 ? -15.809 6.003 3.554 1.00 81.88 294 LYS A O 1
ATOM 2269 N N . ARG A 1 295 ? -16.025 7.828 2.259 1.00 75.81 295 ARG A N 1
ATOM 2270 C CA . ARG A 1 295 ? -14.615 8.232 2.266 1.00 75.81 295 ARG A CA 1
ATOM 2271 C C . ARG A 1 295 ? -14.527 9.651 2.810 1.00 75.81 295 ARG A C 1
ATOM 2273 O O . ARG A 1 295 ? -15.275 10.518 2.369 1.00 75.81 295 ARG A O 1
ATOM 2280 N N . VAL A 1 296 ? -13.662 9.870 3.797 1.00 80.00 296 VAL A N 1
ATOM 2281 C CA . VAL A 1 296 ? -13.453 11.181 4.425 1.00 80.00 296 VAL A CA 1
ATOM 2282 C C . VAL A 1 296 ? -11.955 11.447 4.457 1.00 80.00 296 VAL A C 1
ATOM 2284 O O . VAL A 1 296 ? -11.256 10.961 5.338 1.00 80.00 296 VAL A O 1
ATOM 2287 N N . GLU A 1 297 ? -11.453 12.215 3.492 1.00 76.44 297 GLU A N 1
ATOM 2288 C CA . GLU A 1 297 ? -10.012 12.504 3.389 1.00 76.44 297 GLU A CA 1
ATOM 2289 C C . GLU A 1 297 ? -9.479 13.291 4.594 1.00 76.44 297 GLU A C 1
ATOM 2291 O O . GLU A 1 297 ? -8.336 13.104 4.992 1.00 76.44 297 GLU A O 1
ATOM 2296 N N . ALA A 1 298 ? -10.311 14.111 5.247 1.00 81.25 298 ALA A N 1
ATOM 2297 C CA . ALA A 1 298 ? -9.909 14.854 6.446 1.00 81.25 298 ALA A CA 1
ATOM 2298 C C . ALA A 1 298 ? -9.517 13.951 7.635 1.00 81.25 298 ALA A C 1
ATOM 2300 O O . ALA A 1 298 ? -8.828 14.409 8.540 1.00 81.25 298 ALA A O 1
ATOM 2301 N N . ALA A 1 299 ? -9.957 12.688 7.637 1.00 86.00 299 ALA A N 1
ATOM 2302 C CA . ALA A 1 299 ? -9.591 11.698 8.647 1.00 86.00 299 ALA A CA 1
ATOM 2303 C C . ALA A 1 299 ? -8.403 10.819 8.213 1.00 86.00 299 ALA A C 1
ATOM 2305 O O . ALA A 1 299 ? -7.933 9.994 8.995 1.00 86.00 299 ALA A O 1
ATOM 2306 N N . ALA A 1 300 ? -7.912 10.973 6.979 1.00 90.75 300 ALA A N 1
ATOM 2307 C CA . ALA A 1 300 ? -6.870 10.112 6.452 1.00 90.75 300 ALA A CA 1
ATOM 2308 C C . ALA A 1 300 ? -5.541 10.321 7.190 1.00 90.75 300 ALA A C 1
ATOM 2310 O O . ALA A 1 300 ? -5.079 11.440 7.420 1.00 90.75 300 ALA A O 1
ATOM 2311 N N . ILE A 1 301 ? -4.892 9.209 7.517 1.00 94.56 301 ILE A N 1
ATOM 2312 C CA . ILE A 1 301 ? -3.587 9.181 8.167 1.00 94.56 301 ILE A CA 1
ATOM 2313 C C . ILE A 1 301 ? -2.596 8.616 7.164 1.00 94.56 301 ILE A C 1
ATOM 2315 O O . ILE A 1 301 ? -2.755 7.491 6.693 1.00 94.56 301 ILE A O 1
ATOM 2319 N N . TYR A 1 302 ? -1.553 9.382 6.872 1.00 94.88 302 TYR A N 1
ATOM 2320 C CA . TYR A 1 302 ? -0.470 8.959 5.996 1.00 94.88 302 TYR A CA 1
ATOM 2321 C C . TYR A 1 302 ? 0.738 8.518 6.824 1.00 94.88 302 TYR A C 1
ATOM 2323 O O . TYR A 1 302 ? 1.066 9.138 7.844 1.00 94.88 302 TYR A O 1
ATOM 2331 N N . SER A 1 303 ? 1.398 7.446 6.384 1.00 95.75 303 SER A N 1
ATOM 2332 C CA . SER A 1 303 ? 2.620 6.933 7.014 1.00 95.75 303 SER A CA 1
ATOM 2333 C C . SER A 1 303 ? 3.787 7.908 6.910 1.00 95.75 303 SER A C 1
ATOM 2335 O O . SER A 1 303 ? 4.611 8.000 7.815 1.00 95.75 303 SER A O 1
ATOM 2337 N N . THR A 1 304 ? 3.837 8.651 5.810 1.00 90.81 304 THR A N 1
ATOM 2338 C CA . THR A 1 304 ? 4.795 9.719 5.555 1.00 90.81 304 THR A CA 1
ATOM 2339 C C . THR A 1 304 ? 4.034 10.955 5.090 1.00 90.81 304 THR A C 1
ATOM 2341 O O . THR A 1 304 ? 3.019 10.814 4.402 1.00 90.81 304 THR A O 1
ATOM 2344 N N . PRO A 1 305 ? 4.485 12.171 5.446 1.00 87.50 305 PRO A N 1
ATOM 2345 C CA . PRO A 1 305 ? 3.936 13.384 4.858 1.00 87.50 305 PRO A CA 1
ATOM 2346 C C . PRO A 1 305 ? 4.001 13.301 3.334 1.00 87.50 305 PRO A C 1
ATOM 2348 O O . PRO A 1 305 ? 5.000 12.836 2.783 1.00 87.50 305 PRO A O 1
ATOM 2351 N N . LEU A 1 306 ? 2.934 13.742 2.669 1.00 79.62 306 LEU A N 1
ATOM 2352 C CA . LEU A 1 306 ? 2.898 13.771 1.214 1.00 79.62 306 LEU A CA 1
ATOM 2353 C C . LEU A 1 306 ? 3.937 14.809 0.745 1.00 79.62 306 LEU A C 1
ATOM 2355 O O . LEU A 1 306 ? 3.909 15.953 1.206 1.00 79.62 306 LEU A O 1
ATOM 2359 N N . PRO A 1 307 ? 4.892 14.413 -0.101 1.00 77.62 307 PRO A N 1
ATOM 2360 C CA . PRO A 1 307 ? 6.023 15.233 -0.479 1.00 77.62 307 PRO A CA 1
ATOM 2361 C C . PRO A 1 307 ? 5.604 16.357 -1.438 1.00 77.62 307 PRO A C 1
ATOM 2363 O O . PRO A 1 307 ? 4.662 16.226 -2.220 1.00 77.62 307 PRO A O 1
ATOM 2366 N N . ALA A 1 308 ? 6.336 17.470 -1.373 1.00 77.00 308 ALA A N 1
ATOM 2367 C CA . ALA A 1 308 ? 6.107 18.686 -2.152 1.00 77.00 308 ALA A CA 1
ATOM 2368 C C . ALA A 1 308 ? 7.385 19.103 -2.923 1.00 77.00 308 ALA A C 1
ATOM 2370 O O . ALA A 1 308 ? 8.488 18.740 -2.501 1.00 77.00 308 ALA A O 1
ATOM 2371 N N . PRO A 1 309 ? 7.280 19.869 -4.029 1.00 74.19 309 PRO A N 1
ATOM 2372 C CA . PRO A 1 309 ? 6.044 20.239 -4.715 1.00 74.19 309 PRO A CA 1
ATOM 2373 C C . PRO A 1 309 ? 5.418 19.029 -5.412 1.00 74.19 309 PRO A C 1
ATOM 2375 O O . PRO A 1 309 ? 6.096 18.064 -5.777 1.00 74.19 309 PRO A O 1
ATOM 2378 N N . ILE A 1 310 ? 4.104 19.075 -5.573 1.00 71.00 310 ILE A N 1
ATOM 2379 C CA . ILE A 1 310 ? 3.377 18.090 -6.369 1.00 71.00 310 ILE A CA 1
ATOM 2380 C C . ILE A 1 310 ? 3.560 18.481 -7.827 1.00 71.00 310 ILE A C 1
ATOM 2382 O O . ILE A 1 310 ? 3.648 19.668 -8.140 1.00 71.00 310 ILE A O 1
ATOM 2386 N N . ALA A 1 311 ? 3.701 17.486 -8.701 1.00 69.56 311 ALA A N 1
ATOM 2387 C CA . ALA A 1 311 ? 3.945 17.764 -10.107 1.00 69.56 311 ALA A CA 1
ATOM 2388 C C . ALA A 1 311 ? 2.815 18.635 -10.669 1.00 69.56 311 ALA A C 1
ATOM 2390 O O . ALA A 1 311 ? 1.640 18.353 -10.426 1.00 69.56 311 ALA A O 1
ATOM 2391 N N . ASP A 1 312 ? 3.184 19.678 -11.414 1.00 66.88 312 ASP A N 1
ATOM 2392 C CA . ASP A 1 312 ? 2.221 20.523 -12.112 1.00 66.88 312 ASP A CA 1
ATOM 2393 C C . ASP A 1 312 ? 1.596 19.717 -13.256 1.00 66.88 312 ASP A C 1
ATOM 2395 O O . ASP A 1 312 ? 2.172 19.510 -14.332 1.00 66.88 312 ASP A O 1
ATOM 2399 N N . ILE A 1 313 ? 0.439 19.142 -12.952 1.00 63.00 313 ILE A N 1
ATOM 2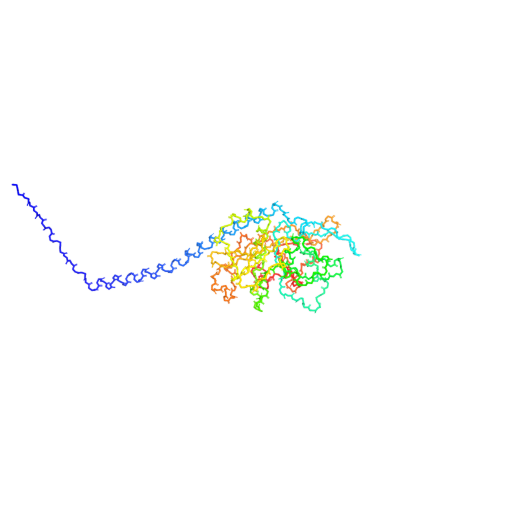400 C CA . ILE A 1 313 ? -0.308 18.293 -13.858 1.00 63.00 313 ILE A CA 1
ATOM 2401 C C . ILE A 1 313 ? -1.548 19.070 -14.269 1.00 63.00 313 ILE A C 1
ATOM 2403 O O . ILE A 1 313 ? -2.423 19.342 -13.447 1.00 63.00 313 ILE A O 1
ATOM 2407 N N . LYS A 1 314 ? -1.647 19.383 -15.565 1.00 59.66 314 LYS A N 1
ATOM 2408 C CA . LYS A 1 314 ? -2.810 20.075 -16.126 1.00 59.66 314 LYS A CA 1
ATOM 2409 C C . LYS A 1 314 ? -4.065 19.250 -15.832 1.00 59.66 314 LYS A C 1
ATOM 2411 O O . LYS A 1 314 ? -4.199 18.139 -16.337 1.00 59.66 314 LYS A O 1
ATOM 2416 N N . ALA A 1 315 ? -4.962 19.760 -14.989 1.00 51.22 315 ALA A N 1
ATOM 2417 C CA . ALA A 1 315 ? -6.071 18.983 -14.424 1.00 51.22 315 ALA A CA 1
ATOM 2418 C C . ALA A 1 315 ? -7.051 18.424 -15.479 1.00 51.22 315 ALA A C 1
ATOM 2420 O O . ALA A 1 315 ? -7.682 17.392 -15.258 1.00 51.22 315 ALA A O 1
ATOM 2421 N N . ASP A 1 316 ? -7.162 19.086 -16.631 1.00 46.31 316 ASP A N 1
ATOM 2422 C CA . ASP A 1 316 ? -8.033 18.728 -17.756 1.00 46.31 316 ASP A CA 1
ATOM 2423 C C . ASP A 1 316 ? -7.497 17.555 -18.593 1.00 46.31 316 ASP A C 1
ATOM 2425 O O . ASP A 1 316 ? -8.255 16.714 -19.076 1.00 46.31 316 ASP A O 1
ATOM 2429 N N . THR A 1 317 ? -6.178 17.484 -18.746 1.00 52.38 317 THR A N 1
ATOM 2430 C CA . THR A 1 317 ? -5.494 16.488 -19.577 1.00 52.38 317 THR A CA 1
ATOM 2431 C C . THR A 1 317 ? -4.786 15.426 -18.750 1.00 52.38 317 THR A C 1
ATOM 2433 O O . THR A 1 317 ? -4.462 14.362 -19.269 1.00 52.38 317 THR A O 1
ATOM 2436 N N . GLY A 1 318 ? -4.533 15.702 -17.470 1.00 50.97 318 GLY A N 1
ATOM 2437 C CA . GLY A 1 318 ? -3.627 14.968 -16.595 1.00 50.97 318 GLY A CA 1
ATOM 2438 C C . GLY A 1 318 ? -2.249 14.744 -17.208 1.00 50.97 318 GLY A C 1
ATOM 2439 O O . GLY A 1 318 ? -1.578 13.760 -16.904 1.00 50.97 318 GLY A O 1
ATOM 2440 N N . ILE A 1 319 ? -1.844 15.606 -18.132 1.00 57.41 319 ILE A N 1
ATOM 2441 C CA . ILE A 1 319 ? -0.530 15.550 -18.748 1.00 57.41 319 ILE A CA 1
ATOM 2442 C C . ILE A 1 319 ? 0.389 16.423 -17.896 1.00 57.41 319 ILE A C 1
ATOM 2444 O O . ILE A 1 319 ? 0.023 17.537 -17.514 1.00 57.41 319 ILE A O 1
ATOM 2448 N N . LEU A 1 320 ? 1.580 15.902 -17.597 1.00 63.78 320 LEU A N 1
ATOM 2449 C CA . LEU A 1 320 ? 2.672 16.701 -17.045 1.00 63.78 320 LEU A CA 1
ATOM 2450 C C . LEU A 1 320 ? 2.955 17.832 -18.033 1.00 63.78 320 LEU A C 1
ATOM 2452 O O . LEU A 1 320 ? 3.306 17.551 -19.184 1.00 63.78 320 LEU A O 1
ATOM 2456 N N . GLY A 1 321 ? 2.735 19.080 -17.617 1.00 59.59 321 GLY A N 1
ATOM 2457 C CA . GLY A 1 321 ? 2.884 20.233 -18.499 1.00 59.59 321 GLY A CA 1
ATOM 2458 C C . GLY A 1 321 ? 4.283 20.252 -19.107 1.00 59.59 321 GLY A C 1
ATOM 2459 O O . GLY A 1 321 ? 5.265 20.330 -18.378 1.00 59.59 321 GLY A O 1
ATOM 2460 N N . ILE A 1 322 ? 4.391 20.142 -20.435 1.00 60.50 322 ILE A N 1
ATOM 2461 C CA . ILE A 1 322 ? 5.660 20.444 -21.103 1.00 60.50 322 ILE A CA 1
ATOM 2462 C C . ILE A 1 322 ? 5.858 21.957 -20.934 1.00 60.50 322 ILE A C 1
ATOM 2464 O O . ILE A 1 322 ? 4.906 22.691 -21.209 1.00 60.50 322 ILE A O 1
ATOM 2468 N N . PRO A 1 323 ? 7.020 22.416 -20.442 1.00 57.09 323 PRO A N 1
ATOM 2469 C CA . PRO A 1 323 ? 7.298 23.840 -20.308 1.00 57.09 323 PRO A CA 1
ATOM 2470 C C . PRO A 1 323 ? 7.108 24.533 -21.659 1.00 57.09 323 PRO A C 1
ATOM 2472 O O . PRO A 1 323 ? 7.621 24.043 -22.664 1.00 57.09 323 PRO A O 1
ATOM 2475 N N . ASP A 1 324 ? 6.408 25.666 -21.678 1.00 61.94 324 ASP A N 1
ATOM 2476 C CA . ASP A 1 324 ? 6.302 26.495 -22.886 1.00 61.94 324 ASP A CA 1
ATOM 2477 C C . ASP A 1 324 ? 7.613 27.278 -23.154 1.00 61.94 324 ASP A C 1
ATOM 2479 O O . ASP A 1 324 ? 7.824 27.740 -24.271 1.00 61.94 324 ASP A O 1
ATOM 2483 N N . ASP A 1 325 ? 8.517 27.362 -22.162 1.00 59.00 325 ASP A N 1
ATOM 2484 C CA . ASP A 1 325 ? 9.844 27.993 -22.248 1.00 59.00 325 ASP A CA 1
ATOM 2485 C C . ASP A 1 325 ? 10.946 27.137 -21.579 1.00 59.00 325 ASP A C 1
ATOM 2487 O O . ASP A 1 325 ? 10.813 26.697 -20.430 1.00 59.00 325 ASP A O 1
ATOM 2491 N N . ASP A 1 326 ? 12.094 26.984 -22.255 1.00 56.62 326 ASP A N 1
ATOM 2492 C CA . ASP A 1 326 ? 13.268 26.212 -21.792 1.00 56.62 326 ASP A CA 1
ATOM 2493 C C . ASP A 1 326 ? 13.826 26.696 -20.437 1.00 56.62 326 ASP A C 1
ATOM 2495 O O . ASP A 1 326 ? 14.411 25.923 -19.673 1.00 56.62 326 ASP A O 1
ATOM 2499 N N . ALA A 1 327 ? 13.615 27.972 -20.095 1.00 52.47 327 ALA A N 1
ATOM 2500 C CA . ALA A 1 327 ? 14.085 28.570 -18.845 1.00 52.47 327 ALA A CA 1
ATOM 2501 C C . ALA A 1 327 ? 13.320 28.077 -17.597 1.00 52.47 327 ALA A C 1
ATOM 2503 O O . ALA A 1 327 ? 13.845 28.174 -16.487 1.00 52.47 327 ALA A O 1
ATOM 2504 N N . GLN A 1 328 ? 12.112 27.517 -17.755 1.00 53.53 328 GLN A N 1
ATOM 2505 C CA . GLN A 1 328 ? 11.309 26.974 -16.647 1.00 53.53 328 GLN A CA 1
ATOM 2506 C C . GLN A 1 328 ? 11.372 25.446 -16.530 1.00 53.53 328 GLN A C 1
ATOM 2508 O O . GLN A 1 328 ? 10.945 24.889 -15.518 1.00 53.53 328 GLN A O 1
ATOM 2513 N N . ALA A 1 329 ? 11.967 24.759 -17.511 1.00 51.84 329 ALA A N 1
ATOM 2514 C CA . ALA A 1 329 ? 12.056 23.299 -17.546 1.00 51.84 329 ALA A CA 1
ATOM 2515 C C . ALA A 1 329 ? 12.740 22.686 -16.311 1.00 51.84 329 ALA A C 1
ATOM 2517 O O . ALA A 1 329 ? 12.407 21.581 -15.894 1.00 51.84 329 ALA A O 1
ATOM 2518 N N . GLN A 1 330 ? 13.653 23.430 -15.683 1.00 46.88 330 GLN A N 1
ATOM 2519 C CA . GLN A 1 330 ? 14.411 22.998 -14.503 1.00 46.88 330 GLN A CA 1
ATOM 2520 C C . GLN A 1 330 ? 13.583 23.031 -13.206 1.00 46.88 330 GLN A C 1
ATOM 2522 O O . GLN A 1 330 ? 13.963 22.407 -12.216 1.00 46.88 330 GLN A O 1
ATOM 2527 N N . TYR A 1 331 ? 12.452 23.745 -13.210 1.00 53.28 331 TYR A N 1
ATOM 2528 C CA . TYR A 1 331 ? 11.556 23.906 -12.060 1.00 53.28 331 TYR A CA 1
ATOM 2529 C C . TYR A 1 331 ? 10.275 23.076 -12.178 1.00 53.28 331 TYR A C 1
ATOM 2531 O O . TYR A 1 331 ? 9.492 23.012 -11.231 1.00 53.28 331 TYR A O 1
ATOM 2539 N N . LEU A 1 332 ? 10.067 22.416 -13.319 1.00 62.50 332 LEU A N 1
ATOM 2540 C CA . LEU A 1 332 ? 8.877 21.627 -13.596 1.00 62.50 332 LEU A CA 1
ATOM 2541 C C . LEU A 1 332 ? 9.167 20.161 -13.279 1.00 62.50 332 LEU A C 1
ATOM 2543 O O . LEU A 1 332 ? 9.787 19.408 -14.027 1.00 62.50 332 LEU A O 1
ATOM 2547 N N . GLY A 1 333 ? 8.744 19.778 -12.086 1.00 68.50 333 GLY A N 1
ATOM 2548 C CA . GLY A 1 333 ? 8.870 18.441 -11.547 1.00 68.50 333 GLY A CA 1
ATOM 2549 C C . GLY A 1 333 ? 8.181 18.385 -10.201 1.00 68.50 333 GLY A C 1
ATOM 2550 O O . GLY A 1 333 ? 7.902 19.404 -9.573 1.00 68.50 333 GLY A O 1
ATOM 2551 N N . GLY A 1 334 ? 7.875 17.184 -9.754 1.00 81.75 334 GLY A N 1
ATOM 2552 C CA . GLY A 1 334 ? 7.189 17.030 -8.491 1.00 81.75 334 GLY A CA 1
ATOM 2553 C C . GLY A 1 334 ? 6.713 15.620 -8.279 1.00 81.75 334 GLY A C 1
ATOM 2554 O O . GLY A 1 334 ? 6.960 14.716 -9.081 1.00 81.75 334 GLY A O 1
ATOM 2555 N N . TRP A 1 335 ? 6.057 15.451 -7.150 1.00 84.81 335 TRP A N 1
ATOM 2556 C CA . TRP A 1 335 ? 5.576 14.164 -6.704 1.00 84.81 335 TRP A CA 1
ATOM 2557 C C . TRP A 1 335 ? 4.171 13.895 -7.218 1.00 84.81 335 TRP A C 1
ATOM 2559 O O . TRP A 1 335 ? 3.351 14.804 -7.284 1.00 84.81 335 TRP A O 1
ATOM 2569 N N . PHE A 1 336 ? 3.873 12.647 -7.560 1.00 79.19 336 PHE A N 1
ATOM 2570 C CA . PHE A 1 336 ? 2.504 12.185 -7.784 1.00 79.19 336 PHE A CA 1
ATOM 2571 C C . PHE A 1 336 ? 2.372 10.696 -7.456 1.00 79.19 336 PHE A C 1
ATOM 2573 O O . PHE A 1 336 ? 3.356 9.957 -7.411 1.00 79.19 336 PHE A O 1
ATOM 2580 N N . ARG A 1 337 ? 1.141 10.231 -7.219 1.00 76.94 337 ARG A N 1
ATOM 2581 C CA . ARG A 1 337 ? 0.851 8.802 -7.031 1.00 76.94 337 ARG A CA 1
ATOM 2582 C C . ARG A 1 337 ? 0.905 8.080 -8.375 1.00 76.94 337 ARG A C 1
ATOM 2584 O O . ARG A 1 337 ? 0.182 8.445 -9.299 1.00 76.94 337 ARG A O 1
ATOM 2591 N N . LEU A 1 338 ? 1.671 6.997 -8.458 1.00 67.06 338 LEU A N 1
ATOM 2592 C CA . LEU A 1 338 ? 1.693 6.135 -9.637 1.00 67.06 338 LEU A CA 1
ATOM 2593 C C . LEU A 1 338 ? 0.296 5.469 -9.809 1.00 67.06 338 LEU A C 1
ATOM 2595 O O . LEU A 1 338 ? -0.186 4.776 -8.917 1.00 67.06 338 LEU A O 1
ATOM 2599 N N . ARG A 1 339 ? -0.419 5.695 -10.914 1.00 61.62 339 ARG A N 1
ATOM 2600 C CA . ARG A 1 339 ? -1.684 4.999 -11.256 1.00 61.62 339 ARG A CA 1
ATOM 2601 C C . ARG A 1 339 ? -1.708 4.701 -12.756 1.00 61.62 339 ARG A C 1
ATOM 2603 O O . ARG A 1 339 ? -1.111 5.430 -13.543 1.00 61.62 339 ARG A O 1
ATOM 2610 N N . HIS A 1 340 ? -2.403 3.642 -13.166 1.00 40.69 340 HIS A N 1
ATOM 2611 C CA . HIS A 1 340 ? -2.590 3.246 -14.566 1.00 40.69 340 HIS A CA 1
ATOM 2612 C C . HIS A 1 340 ? -4.052 3.412 -14.954 1.00 40.69 340 HIS A C 1
ATOM 2614 O O . HIS A 1 340 ? -4.968 2.973 -14.266 1.00 40.69 340 HIS A O 1
ATOM 2620 N N . GLY A 1 341 ? -4.285 3.977 -16.133 1.00 36.97 341 GLY A N 1
ATOM 2621 C CA . GLY A 1 341 ? -5.611 3.879 -16.727 1.00 36.97 341 GLY A CA 1
ATOM 2622 C C . GLY A 1 341 ? -6.571 5.009 -16.385 1.00 36.97 341 GLY A C 1
ATOM 2623 O O . GLY A 1 341 ? -7.721 4.765 -16.098 1.00 36.97 341 GLY A O 1
ATOM 2624 N N . SER A 1 342 ? -6.166 6.246 -16.579 1.00 30.52 342 SER A N 1
ATOM 2625 C CA . SER A 1 342 ? -6.927 7.199 -17.395 1.00 30.52 342 SER A CA 1
ATOM 2626 C C . SER A 1 342 ? -5.863 7.944 -18.196 1.00 30.52 342 SER A C 1
ATOM 2628 O O . SER A 1 342 ? -4.678 7.777 -17.920 1.00 30.52 342 SER A O 1
ATOM 2630 N N . GLY A 1 343 ? -6.174 8.651 -19.273 1.00 33.16 343 GLY A N 1
ATOM 2631 C CA . GLY A 1 343 ? -5.163 9.364 -20.076 1.00 33.16 343 GLY A CA 1
ATOM 2632 C C . GLY A 1 343 ? -4.466 10.517 -19.345 1.00 33.16 343 GLY A C 1
ATOM 2633 O O . GLY A 1 343 ? -3.992 11.441 -19.987 1.00 33.16 343 GLY A O 1
ATOM 2634 N N . THR A 1 344 ? -4.461 10.465 -18.022 1.00 34.22 344 THR A N 1
ATOM 2635 C CA . THR A 1 344 ? -4.256 11.532 -17.086 1.00 34.22 344 THR A CA 1
ATOM 2636 C C . THR A 1 344 ? -3.470 10.946 -15.908 1.00 34.22 344 THR A C 1
ATOM 2638 O O . THR A 1 344 ? -3.949 10.058 -15.204 1.00 34.22 344 THR A O 1
ATOM 2641 N N . ALA A 1 345 ? -2.290 11.479 -15.616 1.00 40.38 345 ALA A N 1
ATOM 2642 C CA . ALA A 1 345 ? -1.818 11.605 -14.243 1.00 40.38 345 ALA A CA 1
ATOM 2643 C C . ALA A 1 345 ? -2.748 12.582 -13.494 1.00 40.38 345 ALA A C 1
ATOM 2645 O O . ALA A 1 345 ? -2.306 13.549 -12.907 1.00 40.38 345 ALA A O 1
ATOM 2646 N N . THR A 1 346 ? -4.069 12.408 -13.566 1.00 35.78 346 THR A N 1
ATOM 2647 C CA . THR A 1 346 ? -4.995 13.253 -12.815 1.00 35.78 346 THR A CA 1
ATOM 2648 C C . THR A 1 346 ? -4.690 13.008 -11.344 1.00 35.78 346 THR A C 1
ATOM 2650 O O . THR A 1 346 ? -4.825 11.856 -10.905 1.00 35.78 346 THR A O 1
ATOM 2653 N N . PRO A 1 347 ? -4.323 14.046 -10.568 1.00 38.75 347 PRO A N 1
ATOM 2654 C CA . PRO A 1 347 ? -4.604 14.004 -9.145 1.00 38.75 347 PRO A CA 1
ATOM 2655 C C . PRO A 1 347 ? -6.082 13.613 -9.043 1.00 38.75 347 PRO A C 1
ATOM 2657 O O . PRO A 1 347 ? -6.893 14.052 -9.863 1.00 38.75 347 PRO A O 1
ATOM 2660 N N . GLU A 1 348 ? -6.422 12.688 -8.146 1.00 39.91 348 GLU A N 1
ATOM 2661 C CA . GLU A 1 348 ? -7.819 12.300 -7.900 1.00 39.91 348 GLU A CA 1
ATOM 2662 C C . GLU A 1 348 ? -8.656 13.589 -7.897 1.00 39.91 348 GLU A C 1
ATOM 2664 O O . GLU A 1 348 ? -8.210 14.572 -7.319 1.00 39.91 348 GLU A O 1
ATOM 2669 N N . ARG A 1 349 ? -9.784 13.671 -8.609 1.00 37.41 349 ARG A N 1
ATOM 2670 C CA . ARG A 1 349 ? -10.531 14.943 -8.695 1.00 37.41 349 ARG A CA 1
ATOM 2671 C C . ARG A 1 349 ? -10.937 15.446 -7.297 1.00 37.41 349 ARG A C 1
ATOM 2673 O O . ARG A 1 349 ? -10.978 16.648 -7.078 1.00 37.41 349 ARG A O 1
ATOM 2680 N N . ASP A 1 350 ? -11.086 14.510 -6.358 1.00 36.84 350 ASP A N 1
ATOM 2681 C CA . ASP A 1 350 ? -11.287 14.735 -4.920 1.00 36.84 350 ASP A CA 1
ATOM 2682 C C . ASP A 1 350 ? -9.987 15.089 -4.158 1.00 36.84 350 ASP A C 1
ATOM 2684 O O . ASP A 1 350 ? -10.031 15.616 -3.051 1.00 36.84 350 ASP A O 1
ATOM 2688 N N . ASN A 1 351 ? -8.821 14.837 -4.759 1.00 39.75 351 ASN A N 1
ATOM 2689 C CA . ASN A 1 351 ? -7.496 15.178 -4.245 1.00 39.75 351 ASN A CA 1
ATOM 2690 C C . ASN A 1 351 ? -6.862 16.441 -4.846 1.00 39.75 351 ASN A C 1
ATOM 2692 O O . ASN A 1 351 ? -5.905 16.948 -4.273 1.00 39.75 351 ASN A O 1
ATOM 2696 N N . VAL A 1 352 ? -7.338 16.966 -5.980 1.00 36.38 352 VAL A N 1
ATOM 2697 C CA . VAL A 1 352 ? -6.829 18.242 -6.529 1.00 36.38 352 VAL A CA 1
ATOM 2698 C C . VAL A 1 352 ? -6.992 19.351 -5.475 1.00 36.38 352 VAL A C 1
ATOM 2700 O O . VAL A 1 352 ? -6.051 20.098 -5.212 1.00 36.38 352 VAL A O 1
ATOM 2703 N N . GLU A 1 353 ? -8.129 19.358 -4.771 1.00 32.78 353 GLU A N 1
ATOM 2704 C CA . GLU A 1 353 ? -8.417 20.307 -3.689 1.00 32.78 353 GLU A CA 1
ATOM 2705 C C . GLU A 1 353 ? -7.619 20.033 -2.398 1.00 32.78 353 GLU A C 1
ATOM 2707 O O . GLU A 1 353 ? -7.194 20.976 -1.730 1.00 32.78 353 GLU A O 1
ATOM 2712 N N . SER A 1 354 ? -7.363 18.766 -2.041 1.00 33.44 354 SER A N 1
ATOM 2713 C CA . SER A 1 354 ? -6.625 18.409 -0.813 1.00 33.44 354 SER A CA 1
ATOM 2714 C C . SER A 1 354 ? -5.103 18.521 -0.953 1.00 33.44 354 SER A C 1
ATOM 2716 O O . SER A 1 354 ? -4.401 18.681 0.045 1.00 33.44 354 SER A O 1
ATOM 2718 N N . TYR A 1 355 ? -4.593 18.530 -2.185 1.00 33.59 355 TYR A N 1
ATOM 2719 C CA . TYR A 1 355 ? -3.196 18.808 -2.514 1.00 33.59 355 TYR A CA 1
ATOM 2720 C C . TYR A 1 355 ? -2.888 20.299 -2.730 1.00 33.59 355 TYR A C 1
ATOM 2722 O O . TYR A 1 355 ? -1.754 20.651 -3.052 1.00 33.59 355 TYR A O 1
ATOM 2730 N N . GLY A 1 356 ? -3.868 21.184 -2.518 1.00 24.61 356 GLY A N 1
ATOM 2731 C CA . GLY A 1 356 ? -3.669 22.632 -2.581 1.00 24.61 356 GLY A CA 1
ATOM 2732 C C . GLY A 1 356 ? -3.575 23.209 -3.995 1.00 24.61 356 GLY A C 1
ATOM 2733 O O . GLY A 1 356 ? -3.160 24.358 -4.139 1.00 24.61 356 GLY A O 1
ATOM 2734 N N . PHE A 1 357 ? -3.979 22.462 -5.026 1.00 26.80 357 PHE A N 1
ATOM 2735 C CA . PHE A 1 357 ? -4.174 23.026 -6.358 1.00 26.80 357 PHE A CA 1
ATOM 2736 C C . PHE A 1 357 ? -5.543 23.707 -6.391 1.00 26.80 357 PHE A C 1
ATOM 2738 O O . PHE A 1 357 ? -6.576 23.050 -6.269 1.00 26.80 357 PHE A O 1
ATOM 2745 N N . ARG A 1 358 ? -5.540 25.037 -6.500 1.00 29.08 358 ARG A N 1
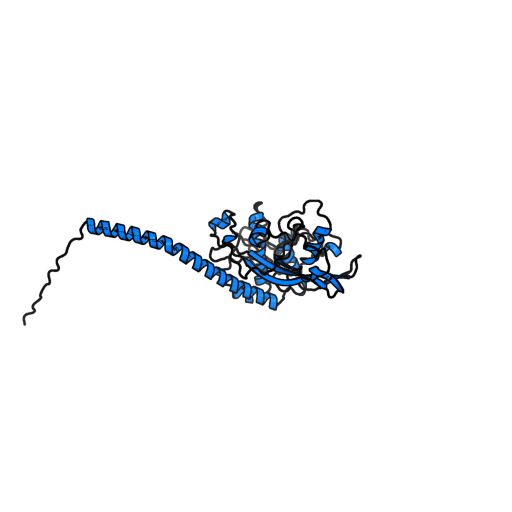ATOM 2746 C CA . ARG A 1 358 ? -6.721 25.821 -6.876 1.00 29.08 358 ARG A CA 1
ATOM 2747 C C . ARG A 1 358 ? -6.674 26.150 -8.352 1.00 29.08 358 ARG A C 1
ATOM 2749 O O . ARG A 1 358 ? -5.564 26.487 -8.820 1.00 29.08 358 ARG A O 1
#

Foldseek 3Di:
DDDDDPDDPPPPDDDDPVNVVVVVVVVVVVVVVVVVVVVVVVLVVLLVQQLVLLVLLVQLQVVQLVVLLQCPQQQPWDFQQAPVGTDIQGGQARSGQDFQQDDPFPEDPPDDPLLVQVVCQNPNQPCSVVDRPPRQGLLNVVCSSLVVDPPDVPPVVLSCLQKPPPPPPDPVPNLVSQQRRQLRSQVSCVPRPVVSVVSRDPVFKAAPDPDWTWGQSVSRSNPFDPPDPDTDDPPRIDTTIGTAGSLRHGKGKFKKFKWAQQQDPVRDTGIHGPDIDIKIKDQSDHPVCVVVVDGDVVNIDINDPADDDAAPQDQVQLDRDDDPDPVCRRVGIHIATRHDHYSHSHCPPVCCVVSPND

Secondary structure (DSSP, 8-state):
-------------PPPHHHHHHHHHHHHHHHHHHHHHHHHHHHHHHHHHHHHHHHHHHHHHHHHHHH-TTIIIII--EEEEETTEEEEEPPSSTTSPP---B-S--PPTT--TTHHHHHHHHS--GGGGSS------HHHHHHHHTT--TTS---HHHHHHSEES-S---TTHHHHHTTHHHHHHHHHHHHH-HHHHTTS-GGGEE-SSSS--EE-TTS-GGG--TTSSS-PPPTT-EE--EEB-TTSPBPEEEEEEEEEEEE-TTS-EEEEEEEEEEEEEE----HHHHHTT---GGG-EESSPPPSSBP-EETTTTEEPPPSSTTTTTT-EEEEE--BSSSS----HHHHTTTT--